Protein AF-A0A660S6Z3-F1 (afdb_monomer)

Solvent-accessible surface area (backbone atoms only — not comparable to full-atom values): 12402 Å² total; per-residue (Å²): 110,68,67,61,54,51,30,47,75,56,49,38,41,75,78,47,68,89,56,75,64,88,83,63,58,68,89,37,33,38,26,32,23,70,84,55,50,40,71,64,40,75,56,92,94,44,77,43,46,37,97,41,48,39,63,40,71,56,51,27,53,49,37,61,48,53,27,75,58,60,53,92,52,66,67,64,28,49,52,48,35,58,66,39,71,47,62,26,71,66,60,46,60,51,48,64,74,69,69,51,49,71,45,82,45,74,41,62,29,98,86,72,35,52,48,77,45,74,46,96,90,64,60,79,43,73,22,36,76,52,75,46,77,43,82,60,86,93,67,89,83,86,85,89,87,76,66,71,96,77,86,49,97,81,60,84,78,47,62,62,62,49,47,66,77,38,41,82,77,49,31,61,38,78,51,84,67,60,55,96,79,72,39,38,74,39,76,48,64,85,80,84,55,81,48,78,84,74,78,125

Sequence (200 aa):
ERFFRDLKVFGLEELTRNLNLDNVVKDKVYVSSQQLAKELLILEDYAFKEENIIFDETIKNLTETISKLISSDGFSQDRFKENFVILPDREFCYLLKSVLPVQPRVKLTSAKTASKYILPEGGEEKGNLWYEEFVPPESLFMSFIMDRPIVDKEKKYSALQFYEKCSEKLSLLQLGGNETVGYGWCVINYIRGLKDGQRK

Foldseek 3Di:
DVVCVVCVVQQNNVLCVVADCVVPDLAAKEALDVVCLDQWHDDPPDIDGNVRYDYDPSVLSNLLSCLVQADPDPVLSVVSNHGDMDHRPVVVVVSVVPPWDKDKDKFADPVRDQAWDADPVGDIDHMHIDIDTDDDPPDDDDDDDFDDPPPDPPPPDGPVVVCVVCVVVVQWDADDDDVVVPPRIGGDGDDHNPDPPPPD

Nearest PDB structures (foldseek):
  7odt-assembly1_U  TM=1.772E-01  e=3.073E+00  Homo sapiens

Secondary structure (DSSP, 8-state):
-HHHHHHHHTT-GGGGTT---TT--TTSEEESSTTTSSSEEEETTEEEEGGGEEE-HHHHHHHHHHHHHH-S-HHHHHHHHHH-EEPPHHHHHHHHHHSS-EEEEEE--TTS-SSEEE-TTS-EEE-EEEEEE-PPTT----------TTS-TT----HHHHHHHHGGGGSEEE-SS-GGGT--EEE------SS-----

Mean predicted aligned error: 7.22 Å

pLDDT: mean 86.16, std 11.62, range [30.53, 97.0]

Radius of gyration: 23.28 Å; Cα contacts (8 Å, |Δi|>4): 233; chains: 1; bounding box: 55×34×73 Å

Structure (mmCIF, N/CA/C/O backbone):
data_AF-A0A660S6Z3-F1
#
_entry.id   AF-A0A660S6Z3-F1
#
loop_
_atom_site.group_PDB
_atom_site.id
_atom_site.type_symbol
_atom_site.label_atom_id
_atom_site.label_alt_id
_atom_site.label_comp_id
_atom_site.label_asym_id
_atom_site.label_entity_id
_atom_site.label_seq_id
_atom_site.pdbx_PDB_ins_code
_atom_site.Cartn_x
_atom_site.Cartn_y
_atom_site.Cartn_z
_atom_site.occupancy
_atom_site.B_iso_or_equiv
_atom_site.auth_seq_id
_atom_site.auth_comp_id
_atom_site.auth_asym_id
_atom_site.auth_atom_id
_atom_site.pdbx_PDB_model_num
ATOM 1 N N . GLU A 1 1 ? -9.283 -9.764 10.095 1.00 82.25 1 GLU A N 1
ATOM 2 C CA . GLU A 1 1 ? -8.793 -10.897 10.928 1.00 82.25 1 GLU A CA 1
ATOM 3 C C . GLU A 1 1 ? -7.263 -11.034 10.994 1.00 82.25 1 GLU A C 1
ATOM 5 O O . GLU A 1 1 ? -6.724 -10.966 12.094 1.00 82.25 1 GLU A O 1
ATOM 10 N N . ARG A 1 2 ? -6.543 -11.207 9.866 1.00 87.81 2 ARG A N 1
ATOM 11 C CA . ARG A 1 2 ? -5.073 -11.439 9.859 1.00 87.81 2 ARG A CA 1
ATOM 12 C C . ARG A 1 2 ? -4.283 -10.377 10.631 1.00 87.81 2 ARG A C 1
ATOM 14 O O . ARG A 1 2 ? -3.495 -10.730 11.496 1.00 87.81 2 ARG A O 1
ATOM 21 N N . PHE A 1 3 ? -4.592 -9.105 10.389 1.00 86.62 3 PHE A N 1
ATOM 22 C CA . PHE A 1 3 ? -3.992 -7.968 11.088 1.00 86.62 3 PHE A CA 1
ATOM 23 C C . PHE A 1 3 ? -4.045 -8.107 12.622 1.00 86.62 3 PHE A C 1
ATOM 25 O O . PHE A 1 3 ? -3.006 -8.113 13.271 1.00 86.62 3 PHE A O 1
ATOM 32 N N . PHE A 1 4 ? -5.231 -8.320 13.203 1.00 85.56 4 PHE A N 1
ATOM 33 C CA . PHE A 1 4 ? -5.406 -8.473 14.656 1.00 85.56 4 PHE A CA 1
ATOM 34 C C . PHE A 1 4 ? -4.664 -9.683 15.225 1.00 85.56 4 PHE A C 1
ATOM 36 O O . PHE A 1 4 ? -4.071 -9.608 16.303 1.00 85.56 4 PHE A O 1
ATOM 43 N N . ARG A 1 5 ? -4.686 -10.810 14.501 1.00 86.38 5 ARG A N 1
ATOM 44 C CA . ARG A 1 5 ? -3.937 -12.009 14.891 1.00 86.38 5 ARG A CA 1
ATOM 45 C C . ARG A 1 5 ? -2.447 -11.702 14.961 1.00 86.38 5 ARG A C 1
ATOM 47 O O . ARG A 1 5 ? -1.804 -12.075 15.939 1.00 86.38 5 ARG A O 1
ATOM 54 N N . ASP A 1 6 ? -1.916 -11.038 13.944 1.00 87.69 6 ASP A N 1
ATOM 55 C CA . ASP A 1 6 ? -0.492 -10.760 13.867 1.00 87.69 6 ASP A CA 1
ATOM 56 C C . ASP A 1 6 ? -0.100 -9.736 14.952 1.00 87.69 6 ASP A C 1
ATOM 58 O O . ASP A 1 6 ? 0.816 -10.012 15.723 1.00 87.69 6 ASP A O 1
ATOM 62 N N . LEU A 1 7 ? -0.874 -8.664 15.175 1.00 85.62 7 LEU A N 1
ATOM 63 C CA . LEU A 1 7 ? -0.657 -7.755 16.315 1.00 85.62 7 LEU A CA 1
ATOM 64 C C . LEU A 1 7 ? -0.579 -8.499 17.656 1.00 85.62 7 LEU A C 1
ATOM 66 O O . LEU A 1 7 ? 0.348 -8.273 18.431 1.00 85.62 7 LEU A O 1
ATOM 70 N N . LYS A 1 8 ? -1.498 -9.437 17.914 1.00 84.75 8 LYS A N 1
ATOM 71 C CA . LYS A 1 8 ? -1.480 -10.264 19.130 1.00 84.75 8 LYS A CA 1
ATOM 72 C C . LYS A 1 8 ? -0.219 -11.129 19.237 1.00 84.75 8 LYS A C 1
ATOM 74 O O . LYS A 1 8 ? 0.333 -11.278 20.326 1.00 84.75 8 LYS A O 1
ATOM 79 N N . VAL A 1 9 ? 0.251 -11.709 18.129 1.00 84.44 9 VAL A N 1
ATOM 80 C CA . VAL A 1 9 ? 1.489 -12.515 18.102 1.00 84.44 9 VAL A CA 1
ATOM 81 C C . VAL A 1 9 ? 2.709 -11.672 18.478 1.00 84.44 9 VAL A C 1
ATOM 83 O O . VAL A 1 9 ? 3.593 -12.168 19.180 1.00 84.44 9 VAL A O 1
ATOM 86 N N . PHE A 1 10 ? 2.730 -10.405 18.061 1.00 81.69 10 PHE A N 1
ATOM 87 C CA . PHE A 1 10 ? 3.821 -9.464 18.319 1.00 81.69 10 PHE A CA 1
ATOM 88 C C . PHE A 1 10 ? 3.620 -8.598 19.577 1.00 81.69 10 PHE A C 1
ATOM 90 O O . PHE A 1 10 ? 4.408 -7.688 19.825 1.00 81.69 10 PHE A O 1
ATOM 97 N N . GLY A 1 11 ? 2.612 -8.890 20.410 1.00 81.12 11 GLY A N 1
ATOM 98 C CA . GLY A 1 11 ? 2.388 -8.178 21.674 1.00 81.12 11 GLY A CA 1
ATOM 99 C C . GLY A 1 11 ? 1.887 -6.739 21.507 1.00 81.12 11 GLY A C 1
ATOM 100 O O . GLY A 1 11 ? 2.127 -5.899 22.374 1.00 81.12 11 GLY A O 1
ATOM 101 N N . LEU A 1 12 ? 1.253 -6.451 20.372 1.00 82.19 12 LEU A N 1
ATOM 102 C CA . LEU A 1 12 ? 0.732 -5.150 19.955 1.00 82.19 12 LEU A CA 1
ATOM 103 C C . LEU A 1 12 ? -0.801 -5.079 20.030 1.00 82.19 12 LEU A C 1
ATOM 105 O O . LEU A 1 12 ? -1.403 -4.157 19.485 1.00 82.19 12 LEU A O 1
ATOM 109 N N . GLU A 1 13 ? -1.456 -6.027 20.707 1.00 83.25 13 GLU A N 1
ATOM 110 C CA . GLU A 1 13 ? -2.919 -6.069 20.820 1.00 83.25 13 GLU A CA 1
ATOM 111 C C . GLU A 1 13 ? -3.528 -4.806 21.454 1.00 83.25 13 GLU A C 1
ATOM 113 O O . GLU A 1 13 ? -4.690 -4.496 21.197 1.00 83.25 13 GLU A O 1
ATOM 118 N N . GLU A 1 14 ? -2.737 -4.053 22.224 1.00 81.56 14 GLU A N 1
ATOM 119 C CA . GLU A 1 14 ? -3.110 -2.761 22.813 1.00 81.56 14 GLU A CA 1
ATOM 120 C C . GLU A 1 14 ? -3.542 -1.732 21.765 1.00 81.56 14 GLU A C 1
ATOM 122 O O . GLU A 1 14 ? -4.469 -0.965 22.016 1.00 81.56 14 GLU A O 1
ATOM 127 N N . LEU A 1 15 ? -2.939 -1.760 20.568 1.00 78.31 15 LEU A N 1
ATOM 128 C CA . LEU A 1 15 ? -3.319 -0.875 19.459 1.00 78.31 15 LEU A CA 1
ATOM 129 C C . LEU A 1 15 ? -4.772 -1.092 19.027 1.00 78.31 15 LEU A C 1
ATOM 131 O O . LEU A 1 15 ? -5.390 -0.214 18.442 1.00 78.31 15 LEU A O 1
ATOM 135 N N . THR A 1 16 ? -5.330 -2.263 19.313 1.00 78.12 16 THR A N 1
ATOM 136 C CA . THR A 1 16 ? -6.667 -2.648 18.867 1.00 78.12 16 THR A CA 1
ATOM 137 C C . THR A 1 16 ? -7.573 -3.087 20.012 1.00 78.12 16 THR A C 1
ATOM 139 O O . THR A 1 16 ? -8.648 -3.617 19.758 1.00 78.12 16 THR A O 1
ATOM 142 N N . ARG A 1 17 ? -7.173 -2.884 21.277 1.00 75.25 17 ARG A N 1
ATOM 143 C CA . ARG A 1 17 ? -7.893 -3.419 22.449 1.00 75.25 17 ARG A CA 1
ATOM 144 C C . ARG A 1 17 ? -9.347 -2.940 22.526 1.00 75.25 17 ARG A C 1
ATOM 146 O O . ARG A 1 17 ? -10.199 -3.682 23.000 1.00 75.25 17 ARG A O 1
ATOM 153 N N . ASN A 1 18 ? -9.621 -1.732 22.043 1.00 70.31 18 ASN A N 1
ATOM 154 C CA . ASN A 1 18 ? -10.955 -1.127 22.070 1.00 70.31 18 ASN A CA 1
ATOM 155 C C . ASN A 1 18 ? -11.755 -1.366 20.781 1.00 70.31 18 ASN A C 1
ATOM 157 O O . ASN A 1 18 ? -12.819 -0.780 20.606 1.00 70.31 18 ASN A O 1
ATOM 161 N N . LEU A 1 19 ? -11.242 -2.187 19.863 1.00 73.12 19 LEU A N 1
ATOM 162 C CA . LEU A 1 19 ? -11.880 -2.447 18.582 1.00 73.12 19 LEU A CA 1
ATOM 163 C C . LEU A 1 19 ? -12.586 -3.793 18.641 1.00 73.12 19 LEU A C 1
ATOM 165 O O . LEU A 1 19 ? -11.945 -4.843 18.698 1.00 73.12 19 LEU A O 1
ATOM 169 N N . ASN A 1 20 ? -13.914 -3.748 18.625 1.00 70.19 20 ASN A N 1
ATOM 170 C CA . ASN A 1 20 ? -14.745 -4.933 18.510 1.00 70.19 20 ASN A CA 1
ATOM 171 C C . ASN A 1 20 ? -15.324 -5.021 17.089 1.00 70.19 20 ASN A C 1
ATOM 173 O O . ASN A 1 20 ? -16.164 -4.212 16.709 1.00 70.19 20 ASN A O 1
ATOM 177 N N . LEU A 1 21 ? -14.877 -6.014 16.315 1.00 72.94 21 LEU A N 1
ATOM 178 C CA . LEU A 1 21 ? -15.377 -6.272 14.961 1.00 72.94 21 LEU A CA 1
ATOM 179 C C . LEU A 1 21 ? -16.457 -7.363 14.900 1.00 72.94 21 LEU A C 1
ATOM 181 O O . LEU A 1 21 ? -16.832 -7.769 13.804 1.00 72.94 21 LEU A O 1
ATOM 185 N N . ASP A 1 22 ? -16.974 -7.837 16.033 1.00 70.50 22 ASP A N 1
ATOM 186 C CA . ASP A 1 22 ? -18.003 -8.889 16.085 1.00 70.50 22 ASP A CA 1
ATOM 187 C C . ASP A 1 22 ? -19.289 -8.471 15.347 1.00 70.50 22 ASP A C 1
ATOM 189 O O . ASP A 1 22 ? -20.038 -9.317 14.863 1.00 70.50 22 ASP A O 1
ATOM 193 N N . ASN A 1 23 ? -19.515 -7.160 15.209 1.00 66.19 23 ASN A N 1
ATOM 194 C CA . ASN A 1 23 ? -20.649 -6.577 14.490 1.00 66.19 23 ASN A CA 1
ATOM 195 C C . ASN A 1 23 ? -20.383 -6.346 12.989 1.00 66.19 23 ASN A C 1
ATOM 197 O O . ASN A 1 23 ? -21.267 -5.855 12.283 1.00 66.19 23 ASN A O 1
ATOM 201 N N . VAL A 1 24 ? -19.187 -6.673 12.485 1.00 72.06 24 VAL A N 1
ATOM 202 C CA . VAL A 1 24 ? -18.854 -6.540 11.061 1.00 72.06 24 VAL A CA 1
ATOM 203 C C . VAL A 1 24 ? -19.470 -7.704 10.285 1.00 72.06 24 VAL A C 1
ATOM 205 O O . VAL A 1 24 ? -18.976 -8.832 10.293 1.00 72.06 24 VAL A O 1
ATOM 208 N N . VAL A 1 25 ? -20.578 -7.422 9.604 1.00 72.56 25 VAL A N 1
ATOM 209 C CA . VAL A 1 25 ? -21.280 -8.349 8.718 1.00 72.56 25 VAL A CA 1
ATOM 210 C C . VAL A 1 25 ? -20.442 -8.559 7.462 1.00 72.56 25 VAL A C 1
ATOM 212 O O . VAL A 1 25 ? -20.089 -7.605 6.774 1.00 72.56 25 VAL A O 1
ATOM 215 N N . LYS A 1 26 ? -20.154 -9.822 7.135 1.00 77.12 26 LYS A N 1
ATOM 216 C CA . LYS A 1 26 ? -19.219 -10.183 6.056 1.00 77.12 26 LYS A CA 1
ATOM 217 C C . LYS A 1 26 ? -19.629 -9.705 4.660 1.00 77.12 26 LYS A C 1
ATOM 219 O O . LYS A 1 26 ? -18.751 -9.542 3.828 1.00 77.12 26 LYS A O 1
ATOM 224 N N . ASP A 1 27 ? -20.915 -9.441 4.432 1.00 85.12 27 ASP A N 1
ATOM 225 C CA . ASP A 1 27 ? -21.470 -9.079 3.119 1.00 85.12 27 ASP A CA 1
ATOM 226 C C . ASP A 1 27 ? -21.806 -7.578 2.988 1.00 85.12 27 ASP A C 1
ATOM 228 O O . ASP A 1 27 ? -22.581 -7.178 2.118 1.00 85.12 27 ASP A O 1
ATOM 232 N N . LYS A 1 28 ? -21.274 -6.732 3.878 1.00 91.94 28 LYS A N 1
ATOM 233 C CA . LYS A 1 28 ? -21.478 -5.275 3.858 1.00 91.94 28 LYS A CA 1
ATOM 234 C C . LYS A 1 28 ? -20.160 -4.537 3.663 1.00 91.94 28 LYS A C 1
ATOM 236 O O . LYS A 1 28 ? -19.093 -5.041 4.005 1.00 91.94 28 LYS A O 1
ATOM 241 N N . VAL A 1 29 ? -20.254 -3.331 3.113 1.00 94.62 29 VAL A N 1
ATOM 242 C CA . VAL A 1 29 ? -19.129 -2.410 2.970 1.00 94.62 29 VAL A CA 1
ATOM 243 C C . VAL A 1 29 ? -19.125 -1.465 4.157 1.00 94.62 29 VAL A C 1
ATOM 245 O O . VAL A 1 29 ? -20.120 -0.790 4.410 1.00 94.62 29 VAL A O 1
ATOM 248 N N . TYR A 1 30 ? -18.006 -1.397 4.871 1.00 94.44 30 TYR A N 1
ATOM 249 C CA . TYR A 1 30 ? -17.852 -0.476 5.993 1.00 94.44 30 TYR A CA 1
ATOM 250 C C . TYR A 1 30 ? -16.953 0.687 5.614 1.00 94.44 30 TYR A C 1
ATOM 252 O O . TYR A 1 30 ? -15.925 0.493 4.966 1.00 94.44 30 TYR A O 1
ATOM 260 N N . VAL A 1 31 ? -17.315 1.890 6.042 1.00 94.88 31 VAL A N 1
ATOM 261 C CA . VAL A 1 31 ? -16.587 3.116 5.705 1.00 94.88 31 VAL A CA 1
ATOM 262 C C . VAL A 1 31 ? -16.205 3.897 6.955 1.00 94.88 31 VAL A C 1
ATOM 264 O O . VAL A 1 31 ? -16.946 3.928 7.938 1.00 94.88 31 VAL A O 1
ATOM 267 N N . SER A 1 32 ? -15.040 4.542 6.918 1.00 93.12 32 SER A N 1
ATOM 268 C CA . SER A 1 32 ? -14.499 5.310 8.047 1.00 93.12 32 SER A CA 1
ATOM 269 C C . SER A 1 32 ? -15.039 6.736 8.163 1.00 93.12 32 SER A C 1
ATOM 271 O O . SER A 1 32 ? -14.812 7.388 9.182 1.00 93.12 32 SER A O 1
ATOM 273 N N . SER A 1 33 ? -15.731 7.246 7.139 1.00 92.62 33 SER A N 1
ATOM 274 C CA . SER A 1 33 ? -16.241 8.618 7.109 1.00 92.62 33 SER A CA 1
ATOM 275 C C . SER A 1 33 ? -17.687 8.685 6.621 1.00 92.62 33 SER A C 1
ATOM 277 O O . SER A 1 33 ? -18.102 7.961 5.715 1.00 92.62 33 SER A O 1
ATOM 279 N N . GLN A 1 34 ? -18.462 9.612 7.191 1.00 91.38 34 GLN A N 1
ATOM 280 C CA . GLN A 1 34 ? -19.850 9.846 6.780 1.00 91.38 34 GLN A CA 1
ATOM 281 C C . GLN A 1 34 ? -19.950 10.288 5.309 1.00 91.38 34 GLN A C 1
ATOM 283 O O . GLN A 1 34 ? -20.952 10.043 4.648 1.00 91.38 34 GLN A O 1
ATOM 288 N N . GLN A 1 35 ? -18.899 10.917 4.773 1.00 90.56 35 GLN A N 1
ATOM 289 C CA . GLN A 1 35 ? -18.837 11.334 3.373 1.00 90.56 35 GLN A CA 1
ATOM 290 C C . GLN A 1 35 ? -18.844 10.150 2.397 1.00 90.56 35 GLN A C 1
ATOM 292 O O . GLN A 1 35 ? -19.292 10.316 1.262 1.00 90.56 35 GLN A O 1
ATOM 297 N N . LEU A 1 36 ? -18.352 8.985 2.820 1.00 92.44 36 LEU A N 1
ATOM 298 C CA . LEU A 1 36 ? -18.387 7.752 2.034 1.00 92.44 36 LEU A CA 1
ATOM 299 C C . LEU A 1 36 ? -19.722 7.007 2.177 1.00 92.44 36 LEU A C 1
ATOM 301 O O . LEU A 1 36 ? -20.101 6.2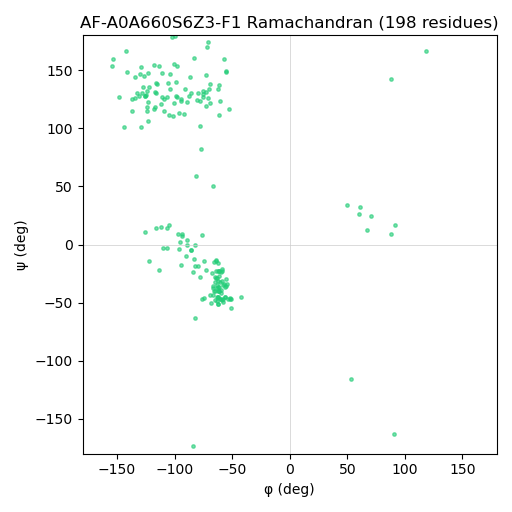63 1.276 1.00 92.44 36 LEU A O 1
ATOM 305 N N . ALA A 1 37 ? -20.454 7.227 3.272 1.00 90.12 37 ALA A N 1
ATOM 306 C CA . ALA A 1 37 ? -21.783 6.665 3.517 1.00 90.12 37 ALA A CA 1
ATOM 307 C C . ALA A 1 37 ? -22.880 7.471 2.803 1.00 90.12 37 ALA A C 1
ATOM 309 O O . ALA A 1 37 ? -23.773 8.043 3.428 1.00 90.12 37 ALA A O 1
ATOM 310 N N . LYS A 1 38 ? -22.762 7.560 1.476 1.00 88.00 38 LYS A N 1
ATOM 311 C CA . LYS A 1 38 ? -23.733 8.206 0.583 1.00 88.00 38 LYS A CA 1
ATOM 312 C C . LYS A 1 38 ? -24.641 7.171 -0.082 1.00 88.00 38 LYS A C 1
ATOM 314 O O . LYS A 1 38 ? -24.463 5.970 0.089 1.00 88.00 38 LYS A O 1
ATOM 319 N N . GLU A 1 39 ? -25.566 7.658 -0.908 1.00 89.75 39 GLU A N 1
ATOM 320 C CA . GLU A 1 39 ? -26.480 6.835 -1.714 1.00 89.75 39 GLU A CA 1
ATOM 321 C C . GLU A 1 39 ? -25.753 5.814 -2.612 1.00 89.75 39 GLU A C 1
ATOM 323 O O . GLU A 1 39 ? -26.291 4.749 -2.924 1.00 89.75 39 GLU A O 1
ATOM 328 N N . LEU A 1 40 ? -24.527 6.140 -3.037 1.00 94.19 40 LEU A N 1
ATOM 329 C CA . LEU A 1 40 ? -23.724 5.320 -3.934 1.00 94.19 40 LEU A CA 1
ATOM 330 C C . LEU A 1 40 ? -22.226 5.477 -3.639 1.00 94.19 40 LEU A C 1
ATOM 332 O O . LEU A 1 40 ? -21.699 6.592 -3.659 1.00 94.19 40 LEU A O 1
ATOM 336 N N . LEU A 1 41 ? -21.537 4.354 -3.436 1.00 95.25 41 LEU A N 1
ATOM 337 C CA . LEU A 1 41 ? -20.079 4.257 -3.385 1.00 95.25 41 LEU A CA 1
ATOM 338 C C . LEU A 1 41 ? -19.597 3.481 -4.611 1.00 95.25 41 LEU A C 1
ATOM 340 O O . LEU A 1 41 ? -19.982 2.331 -4.818 1.00 95.25 41 LEU A O 1
ATOM 344 N N . ILE A 1 42 ? -18.749 4.115 -5.416 1.00 93.88 42 ILE A N 1
ATOM 345 C CA . ILE A 1 42 ? -18.196 3.521 -6.635 1.00 93.88 42 ILE A CA 1
ATOM 346 C C . ILE A 1 42 ? -16.720 3.221 -6.404 1.00 93.88 42 ILE A C 1
ATOM 348 O O . ILE A 1 42 ? -15.960 4.121 -6.047 1.00 93.88 42 ILE A O 1
ATOM 352 N N . LEU A 1 43 ? -16.329 1.970 -6.633 1.00 93.69 43 LEU A N 1
ATOM 353 C CA . LEU A 1 43 ? -14.944 1.511 -6.623 1.00 93.69 43 LEU A CA 1
ATOM 354 C C . LEU A 1 43 ? -14.691 0.742 -7.917 1.00 93.69 43 LEU A C 1
ATOM 356 O O . LEU A 1 43 ? -15.091 -0.413 -8.033 1.00 93.69 43 LEU A O 1
ATOM 360 N N . GLU A 1 44 ? -14.038 1.389 -8.881 1.00 92.50 44 GLU A N 1
ATOM 361 C CA . GLU A 1 44 ? -13.813 0.836 -10.223 1.00 92.50 44 GLU A CA 1
ATOM 362 C C . GLU A 1 44 ? -15.123 0.366 -10.881 1.00 92.50 44 GLU A C 1
ATOM 364 O O . GLU A 1 44 ? -16.013 1.179 -11.141 1.00 92.50 44 GLU A O 1
ATOM 369 N N . ASP A 1 45 ? -15.260 -0.935 -11.143 1.00 89.38 45 ASP A N 1
ATOM 370 C CA . ASP A 1 45 ? -16.439 -1.566 -11.734 1.00 89.38 45 ASP A CA 1
ATOM 371 C C . ASP A 1 45 ? -17.520 -1.944 -10.705 1.00 89.38 45 ASP A C 1
ATOM 373 O O . ASP A 1 45 ? -18.619 -2.361 -11.086 1.00 89.38 45 ASP A O 1
ATOM 377 N N . TYR A 1 46 ? -17.258 -1.753 -9.409 1.00 92.69 46 TYR A N 1
ATOM 378 C CA . TYR A 1 46 ? -18.235 -1.966 -8.349 1.00 92.69 46 TYR A CA 1
ATOM 379 C C . TYR A 1 46 ? -19.023 -0.703 -8.016 1.00 92.69 46 TYR A C 1
ATOM 381 O O . TYR A 1 46 ? -18.472 0.370 -7.778 1.00 92.69 46 TYR A O 1
ATOM 389 N N . ALA A 1 47 ? -20.338 -0.875 -7.897 1.00 94.50 47 ALA A N 1
ATOM 390 C CA . ALA A 1 47 ? -21.265 0.140 -7.422 1.00 94.50 47 ALA A CA 1
ATOM 391 C C . ALA A 1 47 ? -22.038 -0.399 -6.210 1.00 94.50 47 ALA A C 1
ATOM 393 O O . ALA A 1 47 ? -22.924 -1.247 -6.345 1.00 94.50 47 ALA A O 1
ATOM 394 N N . PHE A 1 48 ? -21.700 0.094 -5.020 1.00 94.69 48 PHE A N 1
ATOM 395 C CA . PHE A 1 48 ? -22.371 -0.248 -3.771 1.00 94.69 48 PHE A CA 1
ATOM 396 C C . PHE A 1 48 ? -23.447 0.788 -3.475 1.00 94.69 48 PHE A C 1
ATOM 398 O O . PHE A 1 48 ? -23.166 1.981 -3.406 1.00 94.69 48 PHE A O 1
ATOM 405 N N . LYS A 1 49 ? -24.684 0.328 -3.317 1.00 95.06 49 LYS A N 1
ATOM 406 C CA . LYS A 1 49 ? -25.819 1.173 -2.940 1.00 95.06 49 LYS A CA 1
ATOM 407 C C . LYS A 1 49 ? -25.878 1.383 -1.430 1.00 95.06 49 LYS A C 1
ATOM 409 O O . LYS A 1 49 ? -25.330 0.568 -0.685 1.00 95.06 49 LYS A O 1
ATOM 414 N N . GLU A 1 50 ? -26.586 2.427 -1.010 1.00 94.31 50 GLU A N 1
ATOM 415 C CA . GLU A 1 50 ? -26.783 2.829 0.389 1.00 94.31 50 GLU A CA 1
ATOM 416 C C . GLU A 1 50 ? -27.066 1.655 1.333 1.00 94.31 50 GLU A C 1
ATOM 418 O O . GLU A 1 50 ? -26.420 1.530 2.370 1.00 94.31 50 GLU A O 1
ATOM 423 N N . GLU A 1 51 ? -27.952 0.727 0.955 1.00 92.50 51 GLU A N 1
ATOM 424 C CA . GLU A 1 51 ? -28.329 -0.404 1.808 1.00 92.50 51 GLU A CA 1
ATOM 425 C C . GLU A 1 51 ? -27.163 -1.350 2.137 1.00 92.50 51 GLU A C 1
ATOM 427 O O . GLU A 1 51 ? -27.269 -2.176 3.048 1.00 92.50 51 GLU A O 1
ATOM 432 N N . ASN A 1 52 ? -26.062 -1.267 1.389 1.00 93.38 52 ASN A N 1
ATOM 433 C CA . ASN A 1 52 ? -24.859 -2.076 1.559 1.00 93.38 52 ASN A CA 1
ATOM 434 C C . ASN A 1 52 ? -23.684 -1.306 2.167 1.00 93.38 52 ASN A C 1
ATOM 436 O O . ASN A 1 52 ? -22.654 -1.931 2.415 1.00 93.38 52 ASN A O 1
ATOM 440 N N . ILE A 1 53 ? -23.832 -0.004 2.425 1.00 94.75 53 ILE A N 1
ATOM 441 C CA . ILE A 1 53 ? -22.784 0.848 2.988 1.00 94.75 53 ILE A CA 1
ATOM 442 C C . ILE A 1 53 ? -23.114 1.156 4.447 1.00 94.75 53 ILE A C 1
ATOM 444 O O . ILE A 1 53 ? -24.197 1.631 4.774 1.00 94.75 53 ILE A O 1
ATOM 448 N N . ILE A 1 54 ? -22.161 0.901 5.338 1.00 93.81 54 ILE A N 1
ATOM 449 C CA . ILE A 1 54 ? -22.307 1.121 6.774 1.00 93.81 54 ILE A CA 1
ATOM 450 C C . ILE A 1 54 ? -21.181 2.040 7.240 1.00 93.81 54 ILE A C 1
ATOM 452 O O . ILE A 1 54 ? -20.006 1.676 7.206 1.00 93.81 54 ILE A O 1
ATOM 456 N N . PHE A 1 55 ? -21.536 3.237 7.704 1.00 93.25 55 PHE A N 1
ATOM 457 C CA . PHE A 1 55 ? -20.631 4.007 8.551 1.00 93.25 55 PHE A CA 1
ATOM 458 C C . PHE A 1 55 ? -20.627 3.397 9.953 1.00 93.25 55 PHE A C 1
ATOM 460 O O . PHE A 1 55 ? -21.687 3.168 10.536 1.00 93.25 55 PHE A O 1
ATOM 467 N N . ASP A 1 56 ? -19.438 3.141 10.491 1.00 89.00 56 ASP A N 1
ATOM 468 C CA . ASP A 1 56 ? -19.270 2.521 11.802 1.00 89.00 56 ASP A CA 1
ATOM 469 C C . ASP A 1 56 ? -18.161 3.234 12.591 1.00 89.00 56 ASP A C 1
ATOM 471 O O . ASP A 1 56 ? -17.024 3.368 12.131 1.00 89.00 56 ASP A O 1
ATOM 475 N N . GLU A 1 57 ? -18.488 3.699 13.800 1.00 89.12 57 GLU A N 1
ATOM 476 C CA . GLU A 1 57 ? -17.539 4.421 14.660 1.00 89.12 57 GLU A CA 1
ATOM 477 C C . GLU A 1 57 ? -16.357 3.542 15.101 1.00 89.12 57 GLU A C 1
ATOM 479 O O . GLU A 1 57 ? -15.252 4.046 15.300 1.00 89.12 57 GLU A O 1
ATOM 484 N N . THR A 1 58 ? -16.532 2.222 15.213 1.00 87.38 58 THR A N 1
ATOM 485 C CA . THR A 1 58 ? -15.419 1.298 15.489 1.00 87.38 58 THR A CA 1
ATOM 486 C C . THR A 1 58 ? -14.447 1.275 14.321 1.00 87.38 58 THR A C 1
ATOM 488 O O . THR A 1 58 ? -13.234 1.279 14.534 1.00 87.38 58 THR A O 1
ATOM 491 N N . ILE A 1 59 ? -14.957 1.293 13.087 1.00 88.31 59 ILE A N 1
ATOM 492 C CA . ILE A 1 59 ? -14.118 1.368 11.888 1.00 88.31 59 ILE A CA 1
ATOM 493 C C . ILE A 1 59 ? -13.397 2.709 11.812 1.00 88.31 59 ILE A C 1
ATOM 495 O O . ILE A 1 59 ? -12.190 2.724 11.592 1.00 88.31 59 ILE A O 1
ATOM 499 N N . LYS A 1 60 ? -14.071 3.822 12.102 1.00 91.38 60 LYS A N 1
ATOM 500 C CA . LYS A 1 60 ? -13.412 5.131 12.202 1.00 91.38 60 LYS A CA 1
ATOM 501 C C . LYS A 1 60 ? -12.286 5.140 13.247 1.00 91.38 60 LYS A C 1
ATOM 503 O O . LYS A 1 60 ? -11.168 5.545 12.932 1.00 91.38 60 LYS A O 1
ATOM 508 N N . ASN A 1 61 ? -12.529 4.607 14.447 1.00 89.12 61 ASN A N 1
ATOM 509 C CA . ASN A 1 61 ? -11.515 4.491 15.506 1.00 89.12 61 ASN A CA 1
ATOM 510 C C . ASN A 1 61 ? -10.343 3.568 15.113 1.00 89.12 61 ASN A C 1
ATOM 512 O O . ASN A 1 61 ? -9.182 3.834 15.448 1.00 89.12 61 ASN A O 1
ATOM 516 N N . LEU A 1 62 ? -10.624 2.477 14.387 1.00 87.12 62 LEU A N 1
ATOM 517 C CA . LEU A 1 62 ? -9.598 1.603 13.813 1.00 87.12 62 LEU A CA 1
ATOM 518 C C . LEU A 1 62 ? -8.720 2.397 12.846 1.00 87.12 62 LEU A C 1
ATOM 520 O O . LEU A 1 62 ? -7.494 2.326 12.933 1.00 87.12 62 LEU A O 1
ATOM 524 N N . THR A 1 63 ? -9.334 3.179 11.962 1.00 90.44 63 THR A N 1
ATOM 525 C CA . THR A 1 63 ? -8.624 3.994 10.979 1.00 90.44 63 THR A CA 1
ATOM 526 C C . THR A 1 63 ? -7.778 5.081 11.645 1.00 90.44 63 THR A C 1
ATOM 528 O O . THR A 1 63 ? -6.632 5.261 11.247 1.00 90.44 63 THR A O 1
ATOM 531 N N . GLU A 1 64 ? -8.259 5.736 12.707 1.00 89.75 64 GLU A N 1
ATOM 532 C CA . GLU A 1 64 ? -7.461 6.680 13.514 1.00 89.75 64 GLU A CA 1
ATOM 533 C C . GLU A 1 64 ? -6.254 6.022 14.199 1.00 89.75 64 GLU A C 1
ATOM 535 O O . GLU A 1 64 ? -5.224 6.658 14.439 1.00 89.75 64 GLU A O 1
ATOM 540 N N . THR A 1 65 ? -6.376 4.742 14.548 1.00 86.75 65 THR A N 1
ATOM 541 C CA . THR A 1 65 ? -5.269 3.984 15.135 1.00 86.75 65 THR A CA 1
ATOM 542 C C . THR A 1 65 ? -4.259 3.587 14.063 1.00 86.75 65 THR A C 1
ATOM 544 O O . THR A 1 65 ? -3.062 3.807 14.246 1.00 86.75 65 THR A O 1
ATOM 547 N N . ILE A 1 66 ? -4.724 3.053 12.929 1.00 86.69 66 ILE A N 1
ATOM 548 C CA . ILE A 1 66 ? -3.854 2.648 11.820 1.00 86.69 66 ILE A CA 1
ATOM 549 C C . ILE A 1 66 ? -3.173 3.861 11.179 1.00 86.69 66 ILE A C 1
ATOM 551 O O . ILE A 1 66 ? -2.011 3.748 10.804 1.00 86.69 66 ILE A O 1
ATOM 555 N N . SER A 1 67 ? -3.830 5.023 11.087 1.00 89.44 67 SER A N 1
ATOM 556 C CA . SER A 1 67 ? -3.244 6.213 10.453 1.00 89.44 67 SER A CA 1
ATOM 557 C C . SER A 1 67 ? -1.938 6.633 11.126 1.00 89.44 67 SER A C 1
ATOM 559 O O . SER A 1 67 ? -0.991 7.023 10.450 1.00 89.44 67 SER A O 1
ATOM 561 N N . LYS A 1 68 ? -1.840 6.456 12.449 1.00 83.50 68 LYS A N 1
ATOM 562 C CA . LYS A 1 68 ? -0.617 6.712 13.229 1.00 83.50 68 LYS A CA 1
ATOM 563 C C . LYS A 1 68 ? 0.542 5.785 12.849 1.00 83.50 68 LYS A C 1
ATOM 565 O O . LYS A 1 68 ? 1.674 6.053 13.239 1.00 83.50 68 LYS A O 1
ATOM 570 N N . LEU A 1 69 ? 0.270 4.700 12.119 1.00 81.00 69 LEU A N 1
ATOM 571 C CA . LEU A 1 69 ? 1.262 3.721 11.681 1.00 81.00 69 LEU A CA 1
ATOM 572 C C . LEU A 1 69 ? 1.808 3.991 10.263 1.00 81.00 69 LEU A C 1
ATOM 574 O O . LEU A 1 69 ? 2.859 3.454 9.927 1.00 81.00 69 LEU A O 1
ATOM 578 N N . ILE A 1 70 ? 1.141 4.808 9.435 1.00 82.31 70 ILE A N 1
ATOM 579 C CA . ILE A 1 70 ? 1.415 4.918 7.984 1.00 82.31 70 ILE A CA 1
ATOM 580 C C . ILE A 1 70 ? 2.592 5.842 7.673 1.00 82.31 70 ILE A C 1
ATOM 582 O O . ILE A 1 70 ? 3.611 5.396 7.155 1.00 82.31 70 ILE A O 1
ATOM 586 N N . SER A 1 71 ? 2.461 7.121 8.013 1.00 74.44 71 SER A N 1
ATOM 587 C CA . SER A 1 71 ? 3.473 8.167 7.828 1.00 74.44 71 SER A CA 1
ATOM 588 C C . SER A 1 71 ? 3.245 9.261 8.873 1.00 74.44 71 SER A C 1
ATOM 590 O O . SER A 1 71 ? 2.175 9.333 9.478 1.00 74.44 71 SER A O 1
ATOM 592 N N . SER A 1 72 ? 4.258 10.078 9.154 1.00 71.56 72 SER A N 1
ATOM 593 C CA . SER A 1 72 ? 4.149 11.180 10.122 1.00 71.56 72 SER A CA 1
ATOM 594 C C . SER A 1 72 ? 3.590 12.472 9.515 1.00 71.56 72 SER A C 1
ATOM 596 O O . SER A 1 72 ? 3.358 13.428 10.257 1.00 71.56 72 SER A O 1
ATOM 598 N N . ASP A 1 73 ? 3.352 12.524 8.200 1.00 83.50 73 ASP A N 1
ATOM 599 C CA . ASP A 1 73 ? 2.739 13.687 7.567 1.00 83.50 73 ASP A CA 1
ATOM 600 C C . ASP A 1 73 ? 1.218 13.689 7.773 1.00 83.50 73 ASP A C 1
ATOM 602 O O . ASP A 1 73 ? 0.528 12.697 7.539 1.00 83.50 73 ASP A O 1
ATOM 606 N N . GLY A 1 74 ? 0.685 14.827 8.228 1.00 86.69 74 GLY A N 1
ATOM 607 C CA . GLY A 1 74 ? -0.745 14.959 8.521 1.00 86.69 74 GLY A CA 1
ATOM 608 C C . GLY A 1 74 ? -1.629 14.716 7.297 1.00 86.69 74 GLY A C 1
ATOM 609 O O . GLY A 1 74 ? -2.698 14.134 7.427 1.00 86.69 74 GLY A O 1
ATOM 610 N N . PHE A 1 75 ? -1.149 15.068 6.100 1.00 89.62 75 PHE A N 1
ATOM 611 C CA . PHE A 1 75 ? -1.905 14.915 4.859 1.00 89.62 75 PHE A CA 1
ATOM 612 C C . PHE A 1 75 ? -2.243 13.450 4.552 1.00 89.62 75 PHE A C 1
ATOM 614 O O . PHE A 1 75 ? -3.407 13.125 4.320 1.00 89.62 75 PHE A O 1
ATOM 621 N N . SER A 1 76 ? -1.258 12.553 4.583 1.00 89.06 76 SER A N 1
ATOM 622 C CA . SER A 1 76 ? -1.471 11.127 4.309 1.00 89.06 76 SER A CA 1
ATOM 623 C C . SER A 1 76 ? -2.331 10.470 5.386 1.00 89.06 76 SER A C 1
ATOM 625 O O . SER A 1 76 ? -3.198 9.651 5.075 1.00 89.06 76 SER A O 1
ATOM 627 N N . GLN A 1 77 ? -2.154 10.867 6.652 1.00 91.31 77 GLN A N 1
ATOM 628 C CA . GLN A 1 77 ? -3.006 10.396 7.743 1.00 91.31 77 GLN A CA 1
ATOM 629 C C . GLN A 1 77 ? -4.464 10.830 7.560 1.00 91.31 77 GLN A C 1
ATOM 631 O O . GLN A 1 77 ? -5.367 10.013 7.740 1.00 91.31 77 GLN A O 1
ATOM 636 N N . ASP A 1 78 ? -4.703 12.094 7.210 1.00 92.12 78 ASP A N 1
ATOM 637 C CA . ASP A 1 78 ? -6.044 12.638 6.979 1.00 92.12 78 ASP A CA 1
ATOM 638 C C . ASP A 1 78 ? -6.703 11.970 5.775 1.00 92.12 78 ASP A C 1
ATOM 640 O O . ASP A 1 78 ? -7.805 11.433 5.894 1.00 92.12 78 ASP A O 1
ATOM 644 N N . ARG A 1 79 ? -5.976 11.861 4.658 1.00 91.88 79 ARG A N 1
ATOM 645 C CA . ARG A 1 79 ? -6.445 11.149 3.468 1.00 91.88 79 ARG A CA 1
ATOM 646 C C . ARG A 1 79 ? -6.820 9.701 3.783 1.00 91.88 79 ARG A C 1
ATOM 648 O O . ARG A 1 79 ? -7.870 9.242 3.336 1.00 91.88 79 ARG A O 1
ATOM 655 N N . PHE A 1 80 ? -5.999 8.981 4.547 1.00 92.56 80 PHE A N 1
ATOM 656 C CA . PHE A 1 80 ? -6.304 7.608 4.950 1.00 92.56 80 PHE A CA 1
ATOM 657 C C . PHE A 1 80 ? -7.569 7.537 5.814 1.00 92.56 80 PHE A C 1
ATOM 659 O O . PHE A 1 80 ? -8.439 6.710 5.553 1.00 92.56 80 PHE A O 1
ATOM 666 N N . LYS A 1 81 ? -7.714 8.434 6.799 1.00 92.94 81 LYS A N 1
ATOM 667 C CA . LYS A 1 81 ? -8.908 8.517 7.660 1.00 92.94 81 LYS A CA 1
ATOM 668 C C . LYS A 1 81 ? -10.188 8.783 6.880 1.00 92.94 81 LYS A C 1
ATOM 670 O O . LYS A 1 81 ? -11.221 8.197 7.193 1.00 92.94 81 LYS A O 1
ATOM 675 N N . GLU A 1 82 ? -10.127 9.631 5.863 1.00 93.44 82 GLU A N 1
ATOM 676 C CA . GLU A 1 82 ? -11.300 10.016 5.078 1.00 93.44 82 GLU A CA 1
ATOM 677 C C . GLU A 1 82 ? -11.729 8.960 4.053 1.00 93.44 82 GLU A C 1
ATOM 679 O O . GLU A 1 82 ? -12.917 8.891 3.733 1.00 93.44 82 GLU A O 1
ATOM 684 N N . ASN A 1 83 ? -10.787 8.140 3.564 1.00 93.38 83 ASN A N 1
ATOM 685 C CA . ASN A 1 83 ? -10.972 7.257 2.404 1.00 93.38 83 ASN A CA 1
ATOM 686 C C . ASN A 1 83 ? -10.873 5.752 2.728 1.00 93.38 83 ASN A C 1
ATOM 688 O O . ASN A 1 83 ? -10.724 4.937 1.818 1.00 93.38 83 ASN A O 1
ATOM 692 N N . PHE A 1 84 ? -10.925 5.357 4.003 1.00 93.94 84 PHE A N 1
ATOM 693 C CA . PHE A 1 84 ? -10.797 3.951 4.380 1.00 93.94 84 PHE A CA 1
ATOM 694 C C . PHE A 1 84 ? -12.119 3.196 4.204 1.00 93.94 84 PHE A C 1
ATOM 696 O O . PHE A 1 84 ? -13.155 3.547 4.776 1.00 93.94 84 PHE A O 1
ATOM 703 N N . VAL A 1 85 ? -12.056 2.123 3.418 1.00 94.00 85 VAL A N 1
ATOM 704 C CA . VAL A 1 85 ? -13.189 1.257 3.091 1.00 94.00 85 VAL A CA 1
ATOM 705 C C . VAL A 1 85 ? -12.806 -0.191 3.372 1.00 94.00 85 VAL A C 1
ATOM 707 O O . VAL A 1 85 ? -11.765 -0.667 2.920 1.00 94.00 85 VAL A O 1
ATOM 710 N N . ILE A 1 86 ? -13.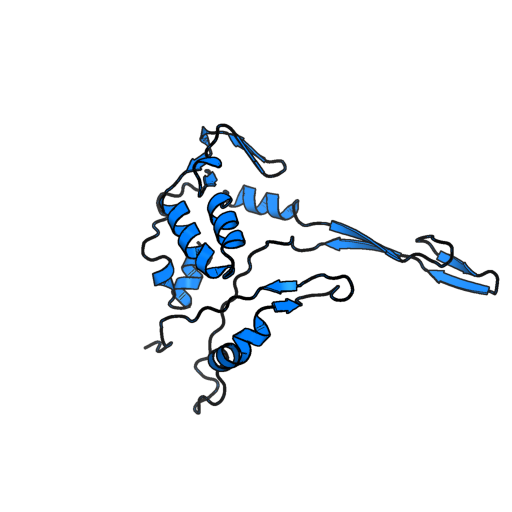664 -0.904 4.094 1.00 92.75 86 ILE A N 1
ATOM 711 C CA . ILE A 1 86 ? -13.587 -2.354 4.261 1.00 92.75 86 ILE A CA 1
ATOM 712 C C . ILE A 1 86 ? -14.598 -2.982 3.314 1.00 92.75 86 ILE A C 1
ATOM 714 O O . ILE A 1 86 ? -15.796 -2.717 3.406 1.00 92.75 86 ILE A O 1
ATOM 718 N N . LEU A 1 87 ? -14.100 -3.833 2.425 1.00 93.19 87 LEU A N 1
ATOM 719 C CA . LEU A 1 87 ? -14.908 -4.617 1.502 1.00 93.19 87 LEU A CA 1
ATOM 720 C C . LEU A 1 87 ? -15.065 -6.053 2.007 1.00 93.19 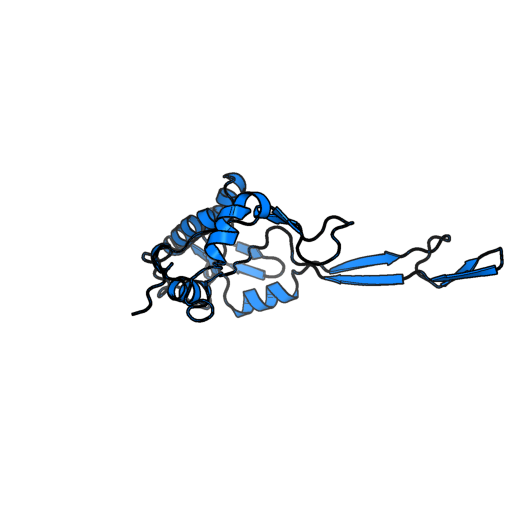87 LEU A C 1
ATOM 722 O O . LEU A 1 87 ? -14.171 -6.553 2.699 1.00 93.19 87 LEU A O 1
ATOM 726 N N . PRO A 1 88 ? -16.138 -6.749 1.603 1.00 92.00 88 PRO A N 1
ATOM 727 C CA . PRO A 1 88 ? -16.194 -8.198 1.711 1.00 92.00 88 PRO A CA 1
ATOM 728 C C . PRO A 1 88 ? -15.006 -8.867 0.999 1.00 92.00 88 PRO A C 1
ATOM 730 O O . PRO A 1 88 ? -14.498 -8.376 -0.015 1.00 92.00 88 PRO A O 1
ATOM 733 N N . ASP A 1 89 ? -14.581 -10.027 1.506 1.00 90.94 89 ASP A N 1
ATOM 734 C CA . ASP A 1 89 ? -13.375 -10.722 1.030 1.00 90.94 89 ASP A CA 1
ATOM 735 C C . ASP A 1 89 ? -13.410 -11.023 -0.476 1.00 90.94 89 ASP A C 1
ATOM 737 O O . ASP A 1 89 ? -12.377 -10.972 -1.147 1.00 90.94 89 ASP A O 1
ATOM 741 N N . ARG A 1 90 ? -14.588 -11.353 -1.018 1.00 91.88 90 ARG A N 1
ATOM 742 C CA . ARG A 1 90 ? -14.754 -11.708 -2.432 1.00 91.88 90 ARG A CA 1
ATOM 743 C C . ARG A 1 90 ? -14.522 -10.497 -3.333 1.00 91.88 90 ARG A C 1
ATOM 745 O O . ARG A 1 90 ? -13.751 -10.604 -4.285 1.00 91.88 90 ARG A O 1
ATOM 752 N N . GLU A 1 91 ? -15.171 -9.381 -3.032 1.00 93.00 91 GLU A N 1
ATOM 753 C CA . GLU A 1 91 ? -15.081 -8.111 -3.749 1.00 93.00 91 GLU A CA 1
ATOM 754 C C . GLU A 1 91 ? -13.653 -7.567 -3.674 1.00 93.00 91 GLU A C 1
ATOM 756 O O . GLU A 1 91 ? -13.076 -7.231 -4.705 1.00 93.00 91 GLU A O 1
ATOM 761 N N . PHE A 1 92 ? -13.027 -7.600 -2.491 1.00 92.19 92 PHE A N 1
ATOM 762 C CA . PHE A 1 92 ? -11.617 -7.235 -2.333 1.00 92.19 92 PHE A CA 1
ATOM 763 C C . PHE A 1 92 ? -10.694 -8.102 -3.203 1.00 92.19 92 PHE A C 1
ATOM 765 O O . PHE A 1 92 ? -9.866 -7.583 -3.952 1.00 92.19 92 PHE A O 1
ATOM 772 N N . CYS A 1 93 ? -10.846 -9.431 -3.150 1.00 90.75 93 CYS A N 1
ATOM 773 C CA . CYS A 1 93 ? -10.022 -10.351 -3.937 1.00 90.75 93 CYS A CA 1
ATOM 774 C C . CYS A 1 93 ? -10.231 -10.205 -5.448 1.00 90.75 93 CYS A C 1
ATOM 776 O O . CYS A 1 93 ? -9.308 -10.482 -6.213 1.00 90.75 93 CYS A O 1
ATOM 778 N N . TYR A 1 94 ? -11.437 -9.854 -5.893 1.00 91.31 94 TYR A N 1
ATOM 779 C CA . TYR A 1 94 ? -11.711 -9.626 -7.308 1.00 91.31 94 TYR A CA 1
ATOM 780 C C . TYR A 1 94 ? -11.116 -8.297 -7.770 1.00 91.31 94 TYR A C 1
ATOM 782 O O . TYR A 1 94 ? -10.402 -8.286 -8.769 1.00 91.31 94 TYR A O 1
ATOM 790 N N . LEU A 1 95 ? -11.317 -7.226 -7.000 1.00 91.31 95 LEU A N 1
ATOM 791 C CA . LEU A 1 95 ? -10.753 -5.907 -7.276 1.00 91.31 95 LEU A CA 1
ATOM 792 C C . LEU A 1 95 ? -9.223 -5.979 -7.392 1.00 91.31 95 LEU A C 1
ATOM 794 O O . LEU A 1 95 ? -8.655 -5.514 -8.373 1.00 91.31 95 LEU A O 1
ATOM 798 N N . LEU A 1 96 ? -8.542 -6.687 -6.484 1.00 88.25 96 LEU A N 1
ATOM 799 C CA . LEU A 1 96 ? -7.085 -6.876 -6.562 1.00 88.25 96 LEU A CA 1
ATOM 800 C C . LEU A 1 96 ? -6.583 -7.557 -7.848 1.00 88.25 96 LEU A C 1
ATOM 802 O O . LEU A 1 96 ? -5.407 -7.418 -8.170 1.00 88.25 96 LEU A O 1
ATOM 806 N N . LYS A 1 97 ? -7.426 -8.288 -8.586 1.00 86.56 97 LYS A N 1
ATOM 807 C CA . LYS A 1 97 ? -7.031 -8.914 -9.862 1.00 86.56 97 LYS A CA 1
ATOM 808 C C . LYS A 1 97 ? -7.089 -7.957 -11.048 1.00 86.56 97 LYS A C 1
ATOM 810 O O . LYS A 1 97 ? -6.527 -8.281 -12.090 1.00 86.56 97 LYS A O 1
ATOM 815 N N . SER A 1 98 ? -7.806 -6.843 -10.924 1.00 85.19 98 SER A N 1
ATOM 816 C CA . SER A 1 98 ? -8.042 -5.899 -12.020 1.00 85.19 98 SER A CA 1
ATOM 817 C C . SER A 1 98 ? -7.375 -4.542 -11.809 1.00 85.19 98 SER A C 1
ATOM 819 O O . SER A 1 98 ? -7.124 -3.853 -12.793 1.00 85.19 98 SER A O 1
ATOM 821 N N . VAL A 1 99 ? -7.061 -4.161 -10.566 1.00 89.19 99 VAL A N 1
ATOM 822 C CA . VAL A 1 99 ? -6.535 -2.815 -10.261 1.00 89.19 99 VAL A CA 1
ATOM 823 C C . VAL A 1 99 ? -5.021 -2.684 -10.317 1.00 89.19 99 VAL A C 1
ATOM 825 O O . VAL A 1 99 ? -4.516 -1.568 -10.223 1.00 89.19 99 VAL A O 1
ATOM 828 N N . LEU A 1 100 ? -4.276 -3.786 -10.437 1.00 90.62 100 LEU A N 1
ATOM 829 C CA . LEU A 1 100 ? -2.820 -3.715 -10.535 1.00 90.62 100 LEU A CA 1
ATOM 830 C C . LEU A 1 100 ? -2.423 -3.098 -11.889 1.00 90.62 100 LEU A C 1
ATOM 832 O O . LEU A 1 100 ? -2.806 -3.624 -12.937 1.00 90.62 100 LEU A O 1
ATOM 836 N N . PRO A 1 101 ? -1.674 -1.976 -11.905 1.00 90.94 101 PRO A N 1
ATOM 837 C CA . PRO A 1 101 ? -1.257 -1.347 -13.144 1.00 90.94 101 PRO A CA 1
ATOM 838 C C . PRO A 1 101 ? -0.400 -2.290 -13.983 1.00 90.94 101 PRO A C 1
ATOM 840 O O . PRO A 1 101 ? 0.661 -2.735 -13.544 1.00 90.94 101 PRO A O 1
ATOM 843 N N . VAL A 1 102 ? -0.831 -2.525 -15.221 1.00 94.38 102 VAL A N 1
ATOM 844 C CA . VAL A 1 102 ? -0.058 -3.248 -16.232 1.00 94.38 102 VAL A CA 1
ATOM 845 C C . VAL A 1 102 ? 0.406 -2.256 -17.292 1.00 94.38 102 VAL A C 1
ATOM 847 O O . VAL A 1 102 ? -0.403 -1.676 -18.017 1.00 94.38 102 VAL A O 1
ATOM 850 N N . GLN A 1 103 ? 1.717 -2.054 -17.395 1.00 94.56 103 GLN A N 1
ATOM 851 C CA . GLN A 1 103 ? 2.310 -1.082 -18.307 1.00 94.56 103 GLN A CA 1
ATOM 852 C C . GLN A 1 103 ? 3.066 -1.775 -19.449 1.00 94.56 103 GLN A C 1
ATOM 854 O O . GLN A 1 103 ? 3.969 -2.574 -19.187 1.00 94.56 103 GLN A O 1
ATOM 859 N N . PRO A 1 104 ? 2.773 -1.440 -20.720 1.00 96.31 104 PRO A N 1
ATOM 860 C CA . PRO A 1 104 ? 3.613 -1.853 -21.833 1.00 96.31 104 PRO A CA 1
ATOM 861 C C . PRO A 1 104 ? 4.947 -1.097 -21.812 1.00 96.31 104 PRO A C 1
ATOM 863 O O . PRO A 1 104 ? 4.999 0.130 -21.693 1.00 96.31 104 PRO A O 1
ATOM 866 N N . ARG A 1 105 ? 6.039 -1.835 -21.988 1.00 95.75 105 ARG A N 1
ATOM 867 C CA . ARG A 1 105 ? 7.396 -1.320 -22.163 1.00 95.75 105 ARG A CA 1
ATOM 868 C C . ARG A 1 105 ? 7.901 -1.673 -23.547 1.00 95.75 105 ARG A C 1
ATOM 870 O O . ARG A 1 105 ? 7.715 -2.791 -24.023 1.00 95.75 105 ARG A O 1
ATOM 877 N N . VAL A 1 106 ? 8.575 -0.719 -24.178 1.00 96.44 106 VAL A N 1
ATOM 878 C CA . VAL A 1 106 ? 9.118 -0.888 -25.524 1.00 96.44 106 VAL A CA 1
ATOM 879 C C . VAL A 1 106 ? 10.603 -0.577 -25.524 1.00 96.44 106 VAL A C 1
ATOM 881 O O . VAL A 1 106 ? 11.025 0.505 -25.117 1.00 96.44 106 VAL A O 1
ATOM 884 N N . LYS A 1 107 ? 11.392 -1.508 -26.058 1.00 96.31 107 LYS A N 1
ATOM 885 C CA . LYS A 1 107 ? 12.759 -1.248 -26.503 1.00 96.31 107 LYS A CA 1
ATOM 886 C C . LYS A 1 107 ? 12.704 -0.975 -27.999 1.00 96.31 107 LYS A C 1
ATOM 888 O O . LYS A 1 107 ? 12.382 -1.871 -28.776 1.00 96.31 107 LYS A O 1
ATOM 893 N N . LEU A 1 108 ? 13.008 0.255 -28.393 1.00 96.12 108 LEU A N 1
ATOM 894 C CA . LEU A 1 108 ? 13.062 0.641 -29.799 1.00 96.12 108 LEU A CA 1
ATOM 895 C C . LEU A 1 108 ? 14.446 0.362 -30.390 1.00 96.12 108 LEU A C 1
ATOM 897 O O . LEU A 1 108 ? 15.461 0.550 -29.719 1.00 96.12 108 LEU A O 1
ATOM 901 N N . THR A 1 109 ? 14.473 -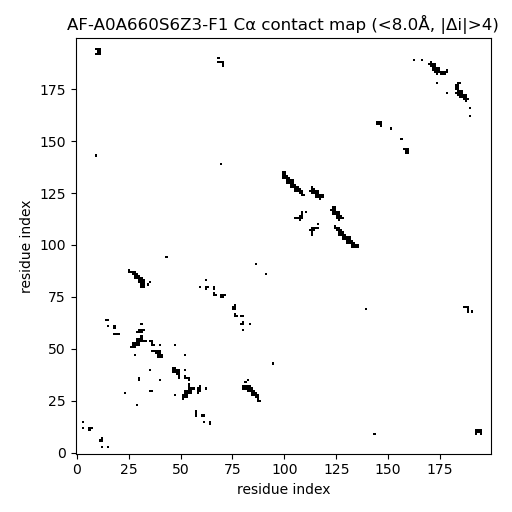0.045 -31.656 1.00 96.12 109 THR A N 1
ATOM 902 C CA . THR A 1 109 ? 15.675 -0.002 -32.495 1.00 96.12 109 THR A CA 1
ATOM 903 C C . THR A 1 109 ? 16.019 1.438 -32.879 1.00 96.12 109 THR A C 1
ATOM 905 O O . THR A 1 109 ? 15.214 2.363 -32.705 1.00 96.12 109 THR A O 1
ATOM 908 N N . SER A 1 110 ? 17.198 1.640 -33.458 1.00 94.88 110 SER A N 1
ATOM 909 C CA . SER A 1 110 ? 17.629 2.898 -34.072 1.00 94.88 110 SER A CA 1
ATOM 910 C C . SER A 1 110 ? 16.636 3.401 -35.130 1.00 94.88 110 SER A C 1
ATOM 912 O O . SER A 1 110 ? 16.365 4.601 -35.187 1.00 94.88 110 SER A O 1
ATOM 914 N N . ALA A 1 111 ? 15.974 2.492 -35.857 1.00 93.50 111 ALA A N 1
ATOM 915 C CA . ALA A 1 111 ? 14.877 2.789 -36.788 1.00 93.50 111 ALA A CA 1
ATOM 916 C C . ALA A 1 111 ? 13.515 3.086 -36.129 1.00 93.50 111 ALA A C 1
ATOM 918 O O . ALA A 1 111 ? 12.505 3.180 -36.822 1.00 93.50 111 ALA A O 1
ATOM 919 N N . LYS A 1 112 ? 13.459 3.224 -34.798 1.00 93.75 112 LYS A N 1
ATOM 920 C CA . LYS A 1 112 ? 12.231 3.501 -34.028 1.00 93.75 112 LYS A CA 1
ATOM 921 C C . LYS A 1 112 ? 11.157 2.416 -34.161 1.00 93.75 112 LYS A C 1
ATOM 923 O O . LYS A 1 112 ? 9.968 2.699 -34.056 1.00 93.75 112 LYS A O 1
ATOM 928 N N . THR A 1 113 ? 11.571 1.160 -34.330 1.00 91.00 113 THR A N 1
ATOM 929 C CA . THR A 1 113 ? 10.656 0.007 -34.373 1.00 91.00 113 THR A CA 1
ATOM 930 C C . THR A 1 113 ? 10.865 -0.910 -33.170 1.00 91.00 113 THR A C 1
ATOM 932 O O . THR A 1 113 ? 11.962 -0.975 -32.623 1.00 91.00 113 THR A O 1
ATOM 935 N N . ALA A 1 114 ? 9.833 -1.653 -32.764 1.00 91.56 114 ALA A N 1
ATOM 936 C CA . ALA A 1 114 ? 9.942 -2.692 -31.730 1.00 91.56 114 ALA A CA 1
ATOM 937 C C . ALA A 1 114 ? 10.312 -4.078 -32.305 1.00 91.56 114 ALA A C 1
ATOM 939 O O . ALA A 1 114 ? 10.346 -5.065 -31.576 1.00 91.56 114 ALA A O 1
ATOM 940 N N . SER A 1 115 ? 10.565 -4.162 -33.614 1.00 91.56 115 SER A N 1
ATOM 941 C CA . SER A 1 115 ? 10.901 -5.397 -34.330 1.00 91.56 115 SER A CA 1
ATOM 942 C C . SER A 1 115 ? 12.401 -5.494 -34.608 1.00 91.56 115 SER A C 1
ATOM 944 O O . SER A 1 115 ? 13.178 -4.605 -34.263 1.00 91.56 115 SER A O 1
ATOM 946 N N . LYS A 1 116 ? 12.826 -6.599 -35.223 1.00 93.38 116 LYS A N 1
ATOM 947 C CA . LYS A 1 116 ? 14.185 -6.738 -35.747 1.00 93.38 116 LYS A CA 1
ATOM 948 C C . LYS A 1 116 ? 14.431 -5.697 -36.850 1.00 93.38 116 LYS A C 1
ATOM 950 O O . LYS A 1 116 ? 13.604 -5.559 -37.747 1.00 93.38 116 LYS A O 1
ATOM 955 N N . TYR A 1 117 ? 15.571 -5.016 -36.799 1.00 93.31 117 TYR A N 1
ATOM 956 C CA . TYR A 1 117 ? 16.011 -4.041 -37.796 1.00 93.31 117 TYR A CA 1
ATOM 957 C C . TYR A 1 117 ? 17.423 -4.386 -38.281 1.00 93.31 117 TYR A C 1
ATOM 959 O O . TYR A 1 117 ? 18.282 -4.731 -37.472 1.00 93.31 117 TYR A O 1
ATOM 967 N N . ILE A 1 118 ? 17.652 -4.327 -39.593 1.00 93.75 118 ILE A N 1
ATOM 968 C CA . ILE A 1 118 ? 18.967 -4.563 -40.204 1.00 93.75 118 ILE A CA 1
ATOM 969 C C . ILE A 1 118 ? 19.612 -3.202 -40.457 1.00 93.75 118 ILE A C 1
ATOM 971 O O . ILE A 1 118 ? 18.995 -2.334 -41.072 1.00 93.75 118 ILE A O 1
ATOM 975 N N . LEU A 1 119 ? 20.838 -3.025 -39.971 1.00 91.75 119 LEU A N 1
ATOM 976 C CA . LEU A 1 119 ? 21.579 -1.775 -40.109 1.00 91.75 119 LEU A CA 1
ATOM 977 C C . LEU A 1 119 ? 22.078 -1.576 -41.555 1.00 91.75 119 LEU A C 1
ATOM 979 O O . LEU A 1 119 ? 22.449 -2.563 -42.199 1.00 91.75 119 LEU A O 1
ATOM 983 N N . PRO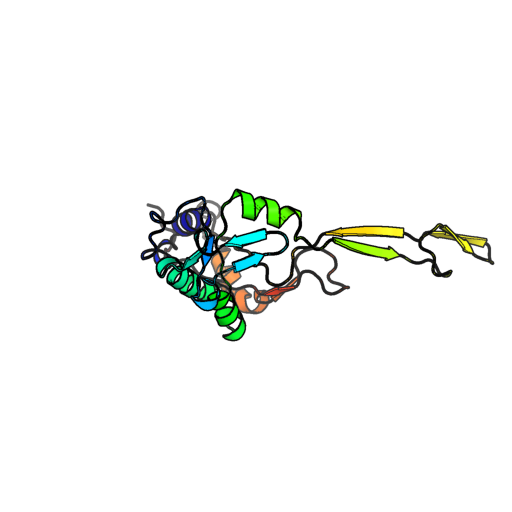 A 1 120 ? 22.140 -0.329 -42.067 1.00 91.06 120 PRO A N 1
ATOM 984 C CA . PRO A 1 120 ? 22.677 -0.034 -43.401 1.00 91.06 120 PRO A CA 1
ATOM 985 C C . PRO A 1 120 ? 24.105 -0.556 -43.635 1.00 91.06 120 PRO A C 1
ATOM 987 O O . PRO A 1 120 ? 24.434 -0.996 -44.733 1.00 91.06 120 PRO A O 1
ATOM 990 N N . GLU A 1 121 ? 24.940 -0.531 -42.598 1.00 91.94 121 GLU A N 1
ATOM 991 C CA . GLU A 1 121 ? 26.335 -0.986 -42.585 1.00 91.94 121 GLU A CA 1
ATOM 992 C C . GLU A 1 121 ? 26.506 -2.507 -42.397 1.00 91.94 121 GLU A C 1
ATOM 994 O O . GLU A 1 121 ? 27.628 -3.014 -42.405 1.00 91.94 121 GLU A O 1
ATOM 999 N N . GLY A 1 122 ? 25.401 -3.244 -42.259 1.00 87.88 122 GLY A N 1
ATOM 1000 C CA . GLY A 1 122 ? 25.393 -4.654 -41.880 1.00 87.88 122 GLY A CA 1
ATOM 1001 C C . GLY A 1 122 ? 25.369 -4.848 -40.360 1.00 87.88 122 GLY A C 1
ATOM 1002 O O . GLY A 1 122 ? 25.972 -4.101 -39.598 1.00 87.88 122 GLY A O 1
ATOM 1003 N N . GLY A 1 123 ? 24.633 -5.865 -39.905 1.00 88.38 123 GLY A N 1
ATOM 1004 C CA . GLY A 1 123 ? 24.348 -6.106 -38.486 1.00 88.38 123 GLY A CA 1
ATOM 1005 C C . GLY A 1 123 ? 22.851 -6.044 -38.179 1.00 88.38 123 GLY A C 1
ATOM 1006 O O . GLY A 1 123 ? 22.047 -5.622 -39.011 1.00 88.38 123 GLY A O 1
ATOM 1007 N N . GLU A 1 124 ? 22.460 -6.508 -36.993 1.00 93.12 124 GLU A N 1
ATOM 1008 C CA . GLU A 1 124 ? 21.052 -6.641 -36.611 1.00 93.12 124 GLU A CA 1
ATOM 1009 C C . GLU A 1 124 ? 20.793 -6.060 -35.221 1.00 93.12 124 GLU A C 1
ATOM 1011 O O . GLU A 1 124 ? 21.443 -6.430 -34.243 1.00 93.12 124 GLU A O 1
ATOM 1016 N N . GLU A 1 125 ? 19.774 -5.214 -35.120 1.00 94.50 125 GLU A N 1
ATOM 1017 C CA . GLU A 1 125 ? 19.202 -4.772 -33.857 1.00 94.50 125 GLU A CA 1
ATOM 1018 C C . GLU A 1 125 ? 17.876 -5.485 -33.589 1.00 94.50 125 GLU A C 1
ATOM 1020 O O . GLU A 1 125 ? 17.091 -5.757 -34.500 1.00 94.50 125 GLU A O 1
ATOM 1025 N N . LYS A 1 126 ? 17.585 -5.751 -32.314 1.00 94.69 126 LYS A N 1
ATOM 1026 C CA . LYS A 1 126 ? 16.286 -6.268 -31.875 1.00 94.69 126 LYS A CA 1
ATOM 1027 C C . LYS A 1 126 ? 15.616 -5.271 -30.943 1.00 94.69 126 LYS A C 1
ATOM 1029 O O . LYS A 1 126 ? 16.122 -5.007 -29.846 1.00 94.69 126 LYS A O 1
ATOM 1034 N N . GLY A 1 127 ? 14.471 -4.757 -31.382 1.00 94.25 127 GLY A N 1
ATOM 1035 C CA . GLY A 1 127 ? 13.498 -4.151 -30.488 1.00 94.25 127 GLY A CA 1
ATOM 1036 C C . GLY A 1 127 ? 12.813 -5.208 -29.620 1.00 94.25 127 GLY A C 1
ATOM 1037 O O . GLY A 1 127 ? 13.062 -6.409 -29.760 1.00 94.25 127 GLY A O 1
ATOM 1038 N N . ASN A 1 128 ? 11.985 -4.756 -28.686 1.00 96.31 128 ASN A N 1
ATOM 1039 C CA . ASN A 1 128 ? 11.176 -5.636 -27.850 1.00 96.31 128 ASN A CA 1
ATOM 1040 C C . ASN A 1 128 ? 9.920 -4.909 -27.355 1.00 96.31 128 ASN A C 1
ATOM 1042 O O . ASN A 1 128 ? 9.938 -3.687 -27.200 1.00 96.31 128 ASN A O 1
ATOM 1046 N N . LEU A 1 129 ? 8.867 -5.666 -27.065 1.00 95.88 129 LEU A N 1
ATOM 1047 C CA . LEU A 1 129 ? 7.650 -5.208 -26.399 1.00 95.88 129 LEU A CA 1
ATOM 1048 C C . LEU A 1 129 ? 7.295 -6.231 -25.322 1.00 95.88 129 LEU A C 1
ATOM 1050 O O . LEU A 1 129 ? 7.179 -7.420 -25.607 1.00 95.88 129 LEU A O 1
ATOM 1054 N N . TRP A 1 130 ? 7.132 -5.765 -24.092 1.00 97.00 130 TRP A N 1
ATOM 1055 C CA . TRP A 1 130 ? 6.712 -6.590 -22.966 1.00 97.00 130 TRP A CA 1
ATOM 1056 C C . TRP A 1 130 ? 5.774 -5.804 -22.057 1.00 97.00 130 TRP A C 1
ATOM 1058 O O . TRP A 1 130 ? 5.648 -4.588 -22.190 1.00 97.00 130 TRP A O 1
ATOM 1068 N N . TYR A 1 131 ? 5.098 -6.505 -21.155 1.00 97.00 131 TYR A N 1
ATOM 1069 C CA . TYR A 1 131 ? 4.209 -5.912 -20.164 1.00 97.00 131 TYR A CA 1
ATOM 1070 C C . TYR A 1 131 ? 4.773 -6.177 -18.775 1.00 97.00 131 TYR A C 1
ATOM 1072 O O . TYR A 1 131 ? 5.269 -7.271 -18.503 1.00 97.00 131 TYR A O 1
ATOM 1080 N N . GLU A 1 132 ? 4.707 -5.171 -17.915 1.00 96.50 132 GLU A N 1
ATOM 1081 C CA . GLU A 1 132 ? 5.127 -5.251 -16.519 1.00 96.50 132 GLU A CA 1
ATOM 1082 C C . GLU A 1 132 ? 3.939 -4.891 -15.631 1.00 96.50 132 GLU A C 1
ATOM 1084 O O . GLU A 1 132 ? 3.232 -3.924 -15.911 1.00 96.50 132 GLU A O 1
ATOM 1089 N N . GLU A 1 133 ? 3.725 -5.671 -14.578 1.00 94.62 133 GLU A N 1
ATOM 1090 C CA . GLU A 1 133 ? 2.733 -5.400 -13.541 1.00 94.62 133 GLU A CA 1
ATOM 1091 C C . GLU A 1 133 ? 3.420 -4.764 -12.331 1.00 94.62 133 GLU A C 1
ATOM 1093 O O . GLU A 1 133 ? 4.526 -5.165 -11.951 1.00 94.62 133 GLU A O 1
ATOM 1098 N N . PHE A 1 134 ? 2.768 -3.778 -11.721 1.00 93.06 134 PHE A N 1
ATOM 1099 C CA . PHE A 1 134 ? 3.289 -3.073 -10.556 1.00 93.06 134 PHE A CA 1
ATOM 1100 C C . PHE A 1 134 ? 2.265 -3.030 -9.436 1.00 93.06 134 PHE A C 1
ATOM 1102 O O . PHE A 1 134 ? 1.060 -3.013 -9.663 1.00 93.06 134 PHE A O 1
ATOM 1109 N N . VAL A 1 135 ? 2.758 -2.940 -8.207 1.00 93.75 135 VAL A N 1
ATOM 1110 C CA . VAL A 1 135 ? 1.927 -2.539 -7.076 1.00 93.75 135 VAL A CA 1
ATOM 1111 C C . VAL A 1 135 ? 1.651 -1.030 -7.192 1.00 93.75 135 VAL A C 1
ATOM 1113 O O . VAL A 1 135 ? 2.606 -0.274 -7.394 1.00 93.75 135 VAL A O 1
ATOM 1116 N N . PRO A 1 136 ? 0.389 -0.573 -7.067 1.00 92.06 136 PRO A N 1
ATOM 1117 C CA . PRO A 1 136 ? 0.056 0.845 -7.101 1.00 92.06 136 PRO A CA 1
ATOM 1118 C C . PRO A 1 136 ? 0.825 1.669 -6.056 1.00 92.06 136 PRO A C 1
ATOM 1120 O O . PRO A 1 136 ? 1.057 1.176 -4.943 1.00 92.06 136 PRO A O 1
ATOM 1123 N N . PRO A 1 137 ? 1.141 2.945 -6.350 1.00 89.75 137 PRO A N 1
ATOM 1124 C CA . PRO A 1 137 ? 1.516 3.891 -5.300 1.00 89.75 137 PRO A CA 1
ATOM 1125 C C . PRO A 1 137 ? 0.391 3.991 -4.255 1.00 89.75 137 PRO A C 1
ATOM 1127 O O . PRO A 1 137 ? -0.753 3.642 -4.539 1.00 89.75 137 PRO A O 1
ATOM 1130 N N . GLU A 1 138 ? 0.710 4.458 -3.046 1.00 88.94 138 GLU A N 1
ATOM 1131 C CA . GLU A 1 138 ? -0.222 4.518 -1.900 1.00 88.94 138 GLU A CA 1
ATOM 1132 C C . GLU A 1 138 ? -0.666 3.146 -1.341 1.00 88.94 138 GLU A C 1
ATOM 1134 O O . GLU A 1 138 ? -1.584 3.064 -0.524 1.00 88.94 138 GLU A O 1
ATOM 1139 N N . SER A 1 139 ? -0.003 2.053 -1.731 1.00 91.69 139 SER A N 1
ATOM 1140 C CA . SER A 1 139 ? -0.228 0.730 -1.134 1.00 91.69 139 SER A CA 1
ATOM 1141 C C . SER A 1 139 ? 0.478 0.603 0.220 1.00 91.69 139 SER A C 1
ATOM 1143 O O . SER A 1 139 ? 1.699 0.742 0.311 1.00 91.69 139 SER A O 1
ATOM 1145 N N . LEU A 1 140 ? -0.276 0.280 1.275 1.00 91.06 140 LEU A N 1
ATOM 1146 C CA . LEU A 1 140 ? 0.266 0.059 2.617 1.00 91.06 140 LEU A CA 1
ATOM 1147 C C . LEU A 1 140 ? 0.655 -1.409 2.823 1.00 91.06 140 LEU A C 1
ATOM 1149 O O . LEU A 1 140 ? -0.189 -2.305 2.766 1.00 91.06 140 LEU A O 1
ATOM 1153 N N . PHE A 1 141 ? 1.923 -1.640 3.155 1.00 92.19 141 PHE A N 1
ATOM 1154 C CA . PHE A 1 141 ? 2.430 -2.950 3.550 1.00 92.19 141 PHE A CA 1
ATOM 1155 C C . PHE A 1 141 ? 2.802 -2.966 5.023 1.00 92.19 141 PHE A C 1
ATOM 1157 O O . PHE A 1 141 ? 3.281 -1.982 5.580 1.00 92.19 141 PHE A O 1
ATOM 1164 N N . MET A 1 142 ? 2.622 -4.128 5.642 1.00 88.69 142 MET A N 1
ATOM 1165 C CA . MET A 1 142 ? 3.029 -4.372 7.015 1.00 88.69 142 MET A CA 1
ATOM 1166 C C . MET A 1 142 ? 3.964 -5.571 7.059 1.00 88.69 142 MET A C 1
ATOM 1168 O O . MET A 1 142 ? 3.675 -6.620 6.485 1.00 88.69 142 MET A O 1
ATOM 1172 N N . SER A 1 143 ? 5.077 -5.410 7.766 1.00 88.75 143 SER A N 1
ATOM 1173 C CA . SER A 1 143 ? 6.018 -6.482 8.060 1.00 88.75 143 SER A CA 1
ATOM 1174 C C . SER A 1 143 ? 6.320 -6.487 9.548 1.00 88.75 143 SER A C 1
ATOM 1176 O O . SER A 1 143 ? 6.350 -5.437 10.190 1.00 88.75 143 SER A O 1
ATOM 1178 N N . PHE A 1 144 ? 6.550 -7.675 10.092 1.00 86.31 144 PHE A N 1
ATOM 1179 C CA . PHE A 1 144 ? 6.868 -7.854 11.497 1.00 86.31 144 PHE A CA 1
ATOM 1180 C C . PHE A 1 144 ? 8.275 -8.420 11.650 1.00 86.31 144 PHE A C 1
ATOM 1182 O O . PHE A 1 144 ? 8.632 -9.424 11.033 1.00 86.31 144 PHE A O 1
ATOM 1189 N N . ILE A 1 145 ? 9.064 -7.783 12.511 1.00 83.56 145 ILE A N 1
ATOM 1190 C CA . ILE A 1 145 ? 10.454 -8.146 12.782 1.00 83.56 145 ILE A CA 1
ATOM 1191 C C . ILE A 1 145 ? 10.554 -8.564 14.248 1.00 83.56 145 ILE A C 1
ATOM 1193 O O . ILE A 1 145 ? 10.064 -7.868 15.135 1.00 83.56 145 ILE A O 1
ATOM 1197 N N . MET A 1 146 ? 11.188 -9.706 14.508 1.00 80.44 146 MET A N 1
ATOM 1198 C CA . MET A 1 146 ? 11.454 -10.193 15.862 1.00 80.44 146 MET A CA 1
ATOM 1199 C C . MET A 1 146 ? 12.830 -10.834 15.957 1.00 80.44 146 MET A C 1
ATOM 1201 O O . MET A 1 146 ? 13.305 -11.472 15.013 1.00 80.44 146 MET A O 1
ATOM 1205 N N . ASP A 1 147 ? 13.434 -10.720 17.135 1.00 79.88 147 ASP A N 1
ATOM 1206 C CA . ASP A 1 147 ? 14.634 -11.475 17.460 1.00 79.88 147 ASP A CA 1
ATOM 1207 C C . ASP A 1 147 ? 14.299 -12.960 17.612 1.00 79.88 147 ASP A C 1
ATOM 1209 O O . ASP A 1 147 ? 13.291 -13.347 18.210 1.00 79.88 147 ASP A O 1
ATOM 1213 N N . ARG A 1 148 ? 15.169 -13.821 17.076 1.00 75.75 148 ARG A N 1
ATOM 1214 C CA . ARG A 1 148 ? 15.038 -15.263 17.284 1.00 75.75 148 ARG A CA 1
ATOM 1215 C C . ARG A 1 148 ? 15.494 -15.616 18.707 1.00 75.75 148 ARG A C 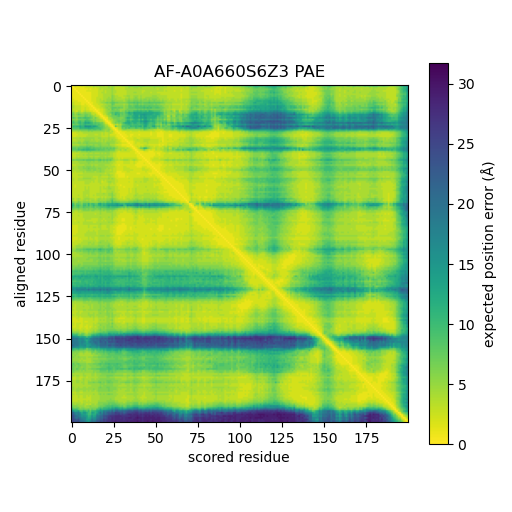1
ATOM 1217 O O . ARG A 1 148 ? 16.643 -15.331 19.032 1.00 75.75 148 ARG A O 1
ATOM 1224 N N . PRO A 1 149 ? 14.684 -16.320 19.522 1.00 68.19 149 PRO A N 1
ATOM 1225 C CA . PRO A 1 149 ? 14.999 -16.543 20.939 1.00 68.19 149 PRO A CA 1
ATOM 1226 C C . PRO A 1 149 ? 16.259 -17.380 21.240 1.00 68.19 149 PRO A C 1
ATOM 1228 O O . PRO A 1 149 ? 16.675 -17.432 22.390 1.00 68.19 149 PRO A O 1
ATOM 1231 N N . ILE A 1 150 ? 16.838 -18.083 20.255 1.00 64.81 150 ILE A N 1
ATOM 1232 C CA . ILE A 1 150 ? 17.760 -19.217 20.499 1.00 64.81 150 ILE A CA 1
ATOM 1233 C C . ILE A 1 150 ? 19.154 -19.029 19.873 1.00 64.81 150 ILE A C 1
ATOM 1235 O O . ILE A 1 150 ? 20.082 -19.754 20.218 1.00 64.81 150 ILE A O 1
ATOM 1239 N N . VAL A 1 151 ? 19.346 -18.072 18.961 1.00 57.94 151 VAL A N 1
ATOM 1240 C CA . VAL A 1 151 ? 20.565 -18.064 18.124 1.00 57.94 151 VAL A CA 1
ATOM 1241 C C . VAL A 1 151 ? 21.786 -17.491 18.853 1.00 57.94 151 VAL A C 1
ATOM 1243 O O . VAL A 1 151 ? 22.911 -17.785 18.466 1.00 57.94 151 VAL A O 1
ATOM 1246 N N . ASP A 1 152 ? 21.597 -16.747 19.946 1.00 58.28 152 ASP A N 1
ATOM 1247 C CA . ASP A 1 152 ? 22.709 -16.083 20.619 1.00 58.28 152 ASP A CA 1
ATOM 1248 C C . ASP A 1 152 ? 22.548 -16.067 22.145 1.00 58.28 152 ASP A C 1
ATOM 1250 O O . ASP A 1 152 ? 21.813 -15.251 22.705 1.00 58.28 152 ASP A O 1
ATOM 1254 N N . LYS A 1 153 ? 23.253 -16.974 22.835 1.00 60.28 153 LYS A N 1
ATOM 1255 C CA . LYS A 1 153 ? 23.312 -16.988 24.309 1.00 60.28 153 LYS A CA 1
ATOM 1256 C C . LYS A 1 153 ? 23.944 -15.710 24.874 1.00 60.28 153 LYS A C 1
ATOM 1258 O O . LYS A 1 153 ? 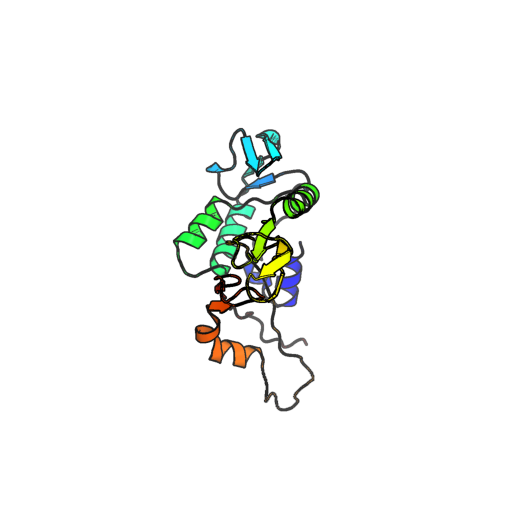23.677 -15.375 26.024 1.00 60.28 153 LYS A O 1
ATOM 1263 N N . GLU A 1 154 ? 24.744 -15.002 24.075 1.00 68.19 154 GLU A N 1
ATOM 1264 C CA . GLU A 1 154 ? 25.390 -13.741 24.446 1.00 68.19 154 GLU A CA 1
ATOM 1265 C C . GLU A 1 154 ? 24.594 -12.506 23.979 1.00 68.19 154 GLU A C 1
ATOM 1267 O O . GLU A 1 154 ? 24.969 -11.387 24.323 1.00 68.19 154 GLU A O 1
ATOM 1272 N N . LYS A 1 155 ? 23.485 -12.686 23.234 1.00 65.81 155 LYS A N 1
ATOM 1273 C CA . LYS A 1 155 ? 22.659 -11.609 22.642 1.00 65.81 155 LYS A CA 1
ATOM 1274 C C . LYS A 1 155 ? 23.469 -10.549 21.867 1.00 65.81 155 LYS A C 1
ATOM 1276 O O . LYS A 1 155 ? 23.098 -9.375 21.866 1.00 65.81 155 LYS A O 1
ATOM 1281 N N . LYS A 1 156 ? 24.563 -10.924 21.198 1.00 67.81 156 LYS A N 1
ATOM 1282 C CA . LYS A 1 156 ? 25.400 -10.003 20.408 1.00 67.81 156 LYS A CA 1
ATOM 1283 C C . LYS A 1 156 ? 24.661 -9.380 19.227 1.00 67.81 156 LYS A C 1
ATOM 1285 O O . LYS A 1 156 ? 25.000 -8.260 18.846 1.00 67.81 156 LYS A O 1
ATOM 1290 N N . TYR A 1 157 ? 23.665 -10.064 18.660 1.00 70.94 157 TYR A N 1
ATOM 1291 C CA . TYR A 1 157 ? 22.917 -9.569 17.501 1.00 70.94 157 TYR A CA 1
ATOM 1292 C C . TYR A 1 157 ? 21.409 -9.514 17.761 1.00 70.94 157 TYR A C 1
ATOM 1294 O O . TYR A 1 157 ? 20.766 -10.538 17.978 1.00 70.94 157 TYR A O 1
ATOM 1302 N N . SER A 1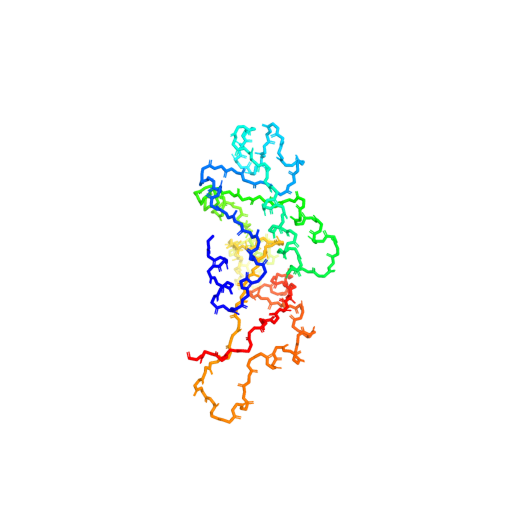 158 ? 20.847 -8.306 17.686 1.00 80.88 158 SER A N 1
ATOM 1303 C CA . SER A 1 158 ? 19.407 -8.045 17.747 1.00 80.88 158 SER A CA 1
ATOM 1304 C C . SER A 1 158 ? 18.984 -7.285 16.492 1.00 80.88 158 SER A C 1
ATOM 1306 O O . SER A 1 158 ? 19.513 -6.210 16.194 1.00 80.88 158 SER A O 1
ATOM 1308 N N . ALA A 1 159 ? 18.033 -7.852 15.750 1.00 80.62 159 ALA A N 1
ATOM 1309 C CA . ALA A 1 159 ? 17.408 -7.206 14.604 1.00 80.62 159 ALA A CA 1
ATOM 1310 C C . ALA A 1 159 ? 16.683 -5.929 15.041 1.00 80.62 159 ALA A C 1
ATOM 1312 O O . ALA A 1 159 ? 16.738 -4.925 14.336 1.00 80.62 159 ALA A O 1
ATOM 1313 N N . LEU A 1 160 ? 16.077 -5.939 16.232 1.00 82.00 160 LEU A N 1
ATOM 1314 C CA . LEU A 1 160 ? 15.434 -4.758 16.807 1.00 82.00 160 LEU A CA 1
ATOM 1315 C C . LEU A 1 160 ? 16.452 -3.641 17.067 1.00 82.00 160 LEU A C 1
ATOM 1317 O O . LEU A 1 160 ? 16.256 -2.522 16.602 1.00 82.00 160 LEU A O 1
ATOM 1321 N N . GLN A 1 161 ? 17.582 -3.946 17.717 1.00 83.62 161 GLN A N 1
ATOM 1322 C CA . GLN A 1 161 ? 18.637 -2.948 17.950 1.00 83.62 161 GLN A CA 1
ATOM 1323 C C . GLN A 1 161 ? 19.253 -2.426 16.647 1.00 83.62 161 GLN A C 1
ATOM 1325 O O . GLN A 1 161 ? 19.641 -1.259 16.571 1.00 83.62 161 GLN A O 1
ATOM 1330 N N . PHE A 1 162 ? 19.377 -3.279 15.626 1.00 85.44 162 PHE A N 1
ATOM 1331 C CA . PHE A 1 162 ? 19.823 -2.855 14.300 1.00 85.44 162 PHE A CA 1
ATOM 1332 C C . PHE A 1 162 ? 18.840 -1.852 13.688 1.00 85.44 162 PHE A C 1
ATOM 1334 O O . PHE A 1 162 ? 19.250 -0.759 13.298 1.00 85.44 162 PHE A O 1
ATOM 1341 N N . TYR A 1 163 ? 17.549 -2.191 13.660 1.00 85.38 163 TYR A N 1
ATOM 1342 C CA . TYR A 1 163 ? 16.517 -1.307 13.123 1.00 85.38 163 TYR A CA 1
ATOM 1343 C C . TYR A 1 163 ? 16.431 0.009 13.889 1.00 85.38 163 TYR A C 1
ATOM 1345 O O . TYR A 1 163 ? 16.340 1.052 13.257 1.00 85.38 163 TYR A O 1
ATOM 1353 N N . GLU A 1 164 ? 16.543 0.004 15.216 1.00 83.88 164 GLU A N 1
ATOM 1354 C CA . GLU A 1 164 ? 16.557 1.240 16.008 1.00 83.88 164 GLU A CA 1
ATOM 1355 C C . GLU A 1 164 ? 17.707 2.164 15.597 1.00 83.88 164 GLU A C 1
ATOM 1357 O O . GLU A 1 164 ? 17.481 3.339 15.310 1.00 83.88 164 GLU A O 1
ATOM 1362 N N . LYS A 1 165 ? 18.924 1.618 15.477 1.00 87.31 165 LYS A N 1
ATOM 1363 C CA . LYS A 1 165 ? 20.119 2.380 15.075 1.00 87.31 165 LYS A CA 1
ATOM 1364 C C . LYS A 1 165 ? 20.077 2.868 13.627 1.00 87.31 165 LYS A C 1
ATOM 1366 O O . LYS A 1 165 ? 20.788 3.812 13.288 1.00 87.31 165 LYS A O 1
ATOM 1371 N N . CYS A 1 166 ? 19.312 2.204 12.764 1.00 87.94 166 CYS A N 1
ATOM 1372 C CA . CYS A 1 166 ? 19.260 2.500 11.334 1.00 87.94 166 CYS A CA 1
ATOM 1373 C C . CYS A 1 166 ? 17.935 3.120 10.879 1.00 87.94 166 CYS A C 1
ATOM 1375 O O . CYS A 1 166 ? 17.834 3.477 9.712 1.00 87.94 166 CYS A O 1
ATOM 1377 N N . SER A 1 167 ? 16.952 3.274 11.764 1.00 85.38 167 SER A N 1
ATOM 1378 C CA . SER A 1 167 ? 15.569 3.654 11.438 1.00 85.38 167 SER A CA 1
ATOM 1379 C C . SER A 1 167 ? 15.474 4.898 10.554 1.00 85.38 167 SER A C 1
ATOM 1381 O O . SER A 1 167 ? 14.831 4.851 9.511 1.00 85.38 167 SER A O 1
ATOM 1383 N N . GLU A 1 168 ? 16.202 5.964 10.889 1.00 84.12 168 GLU A N 1
ATOM 1384 C CA . GLU A 1 168 ? 16.251 7.189 10.080 1.00 84.12 168 GLU A CA 1
ATOM 1385 C C . GLU A 1 168 ? 16.778 6.936 8.659 1.00 84.12 168 GLU A C 1
ATOM 1387 O O . GLU A 1 168 ? 16.218 7.436 7.685 1.00 84.12 168 GLU A O 1
ATOM 1392 N N . LYS A 1 169 ? 17.820 6.107 8.521 1.00 86.38 169 LYS A N 1
ATOM 1393 C CA . LYS A 1 169 ? 18.412 5.739 7.221 1.00 86.38 169 LYS A CA 1
ATOM 1394 C C . LYS A 1 169 ? 17.535 4.783 6.418 1.00 86.38 169 LYS A C 1
ATOM 1396 O O . LYS A 1 169 ? 17.705 4.685 5.210 1.00 86.38 169 LYS A O 1
ATOM 1401 N N . LEU A 1 170 ? 16.645 4.059 7.090 1.00 87.75 170 LEU A N 1
ATOM 1402 C CA . LEU A 1 170 ? 15.713 3.117 6.480 1.00 87.75 170 LEU A CA 1
ATOM 1403 C C . LEU A 1 170 ? 14.338 3.748 6.221 1.00 87.75 170 LEU A C 1
ATOM 1405 O O . LEU A 1 170 ? 13.461 3.049 5.735 1.00 87.75 170 LEU A O 1
ATOM 1409 N N . SER A 1 171 ? 14.145 5.037 6.524 1.00 88.62 171 SER A N 1
ATOM 1410 C CA . SER A 1 171 ? 12.853 5.732 6.394 1.00 88.62 171 SER A CA 1
ATOM 1411 C C . SER A 1 171 ? 12.336 5.834 4.955 1.00 88.62 171 SER A C 1
ATOM 1413 O O . SER A 1 171 ? 11.132 5.962 4.748 1.00 88.62 171 SER A O 1
ATOM 1415 N N . LEU A 1 172 ? 13.225 5.738 3.965 1.00 91.56 172 LEU A N 1
ATOM 1416 C CA . LEU A 1 172 ? 12.899 5.665 2.545 1.00 91.56 172 LEU A CA 1
ATOM 1417 C C . LEU A 1 172 ? 13.787 4.603 1.893 1.00 91.56 172 LEU A C 1
ATOM 1419 O O . LEU A 1 172 ? 15.004 4.775 1.832 1.00 91.56 172 LEU A O 1
ATOM 1423 N N . LEU A 1 173 ? 13.189 3.518 1.403 1.00 93.19 173 LEU A N 1
ATOM 1424 C CA . LEU A 1 173 ? 13.908 2.445 0.712 1.00 93.19 173 LEU A CA 1
ATOM 1425 C C . LEU A 1 173 ? 13.357 2.220 -0.687 1.00 93.19 173 LEU A C 1
ATOM 1427 O O . LEU A 1 173 ? 12.158 2.342 -0.920 1.00 93.19 173 LEU A O 1
ATOM 1431 N N . GLN A 1 174 ? 14.243 1.831 -1.598 1.00 95.56 174 GLN A N 1
ATOM 1432 C CA . GLN A 1 174 ? 13.856 1.259 -2.876 1.00 95.56 174 GLN A CA 1
ATOM 1433 C C . GLN A 1 174 ? 13.689 -0.259 -2.713 1.00 95.56 174 GLN A C 1
ATOM 1435 O O . GLN A 1 174 ? 14.565 -0.936 -2.171 1.00 95.56 174 GLN A O 1
ATOM 1440 N N . LEU A 1 175 ? 12.543 -0.783 -3.143 1.00 95.00 175 LEU A N 1
ATOM 1441 C CA . LEU A 1 175 ? 12.184 -2.195 -3.103 1.00 95.00 175 LEU A CA 1
ATOM 1442 C C . LEU A 1 175 ? 11.806 -2.681 -4.509 1.00 95.00 175 LEU A C 1
ATOM 1444 O O . LEU A 1 175 ? 10.927 -2.120 -5.161 1.00 95.00 175 LEU A O 1
ATOM 1448 N N . GLY A 1 176 ? 12.415 -3.782 -4.949 1.00 95.06 176 GLY A N 1
ATOM 1449 C CA . GLY A 1 176 ? 12.110 -4.421 -6.234 1.00 95.06 176 GLY A CA 1
ATOM 1450 C C . GLY A 1 176 ? 12.963 -3.913 -7.401 1.00 95.06 176 GLY A C 1
ATOM 1451 O O . GLY A 1 176 ? 14.030 -3.341 -7.207 1.00 95.06 176 GLY A O 1
ATOM 1452 N N . GLY A 1 177 ? 12.526 -4.181 -8.634 1.00 94.69 177 GLY A N 1
ATOM 1453 C CA . GLY A 1 177 ? 13.228 -3.757 -9.852 1.00 94.69 177 GLY A CA 1
ATOM 1454 C C . GLY A 1 177 ? 12.901 -2.322 -10.278 1.00 94.69 177 GLY A C 1
ATOM 1455 O O . GLY A 1 177 ? 12.166 -1.609 -9.604 1.00 94.69 177 GLY A O 1
ATOM 1456 N N . ASN A 1 178 ? 13.403 -1.919 -11.450 1.00 95.81 178 ASN A N 1
ATOM 1457 C CA . ASN A 1 178 ? 13.052 -0.653 -12.108 1.00 95.81 178 ASN A CA 1
ATOM 1458 C C . ASN A 1 178 ? 13.369 0.630 -11.302 1.00 95.81 178 ASN A C 1
ATOM 1460 O O . ASN A 1 178 ? 12.783 1.685 -11.555 1.00 95.81 178 ASN A O 1
ATOM 1464 N N . GLU A 1 179 ? 14.357 0.571 -10.401 1.00 96.81 179 GLU A N 1
ATOM 1465 C CA . GLU A 1 179 ? 14.882 1.730 -9.658 1.00 96.81 179 GLU A CA 1
ATOM 1466 C C . GLU A 1 179 ? 15.271 2.888 -10.589 1.00 96.81 179 GLU A C 1
ATOM 1468 O O . GLU A 1 179 ? 14.876 4.031 -10.371 1.00 96.81 179 GLU A O 1
ATOM 1473 N N . THR A 1 180 ? 16.002 2.592 -11.670 1.00 96.62 180 THR A N 1
ATOM 1474 C CA . THR A 1 180 ? 16.542 3.599 -12.603 1.00 96.62 180 THR A CA 1
ATOM 1475 C C . THR A 1 180 ? 15.469 4.358 -13.380 1.00 96.62 180 THR A C 1
ATOM 1477 O O . THR A 1 180 ? 15.755 5.399 -13.968 1.00 96.62 180 THR A O 1
ATOM 1480 N N . VAL A 1 181 ? 14.236 3.850 -13.381 1.00 95.19 181 VAL A N 1
ATOM 1481 C CA . VAL A 1 181 ? 13.062 4.498 -13.975 1.00 95.19 181 VAL A CA 1
ATOM 1482 C C . VAL A 1 181 ? 12.049 4.940 -12.912 1.00 95.19 181 VAL A C 1
ATOM 1484 O O . VAL A 1 181 ? 10.918 5.276 -13.251 1.00 95.19 181 VAL A O 1
ATOM 1487 N N . GLY A 1 182 ? 12.463 4.979 -11.639 1.00 94.38 182 GLY A N 1
ATOM 1488 C CA . GLY A 1 182 ? 11.735 5.619 -10.542 1.00 94.38 182 GLY A CA 1
ATOM 1489 C C . GLY A 1 182 ? 10.758 4.730 -9.771 1.00 94.38 182 GLY A C 1
ATOM 1490 O O . GLY A 1 182 ? 9.908 5.270 -9.069 1.00 94.38 182 GLY A O 1
ATOM 1491 N N . TYR A 1 183 ? 10.841 3.400 -9.878 1.00 95.69 183 TYR A N 1
ATOM 1492 C CA . TYR A 1 183 ? 9.894 2.490 -9.216 1.00 95.69 183 TYR A CA 1
ATOM 1493 C C . TYR A 1 183 ? 10.429 1.934 -7.895 1.00 95.69 183 TYR A C 1
ATOM 1495 O O . TYR A 1 183 ? 11.635 1.766 -7.701 1.00 95.69 183 TYR A O 1
ATOM 1503 N N . GLY A 1 184 ? 9.495 1.584 -7.007 1.00 95.25 184 GLY A N 1
ATOM 1504 C CA . GLY A 1 184 ? 9.787 0.840 -5.782 1.00 95.25 184 GLY A CA 1
ATOM 1505 C C . GLY A 1 184 ? 10.158 1.694 -4.574 1.00 95.25 184 GLY A C 1
ATOM 1506 O O . GLY A 1 184 ? 10.583 1.142 -3.569 1.00 95.25 184 GLY A O 1
ATOM 1507 N N . TRP A 1 185 ? 10.024 3.018 -4.639 1.00 95.25 185 TRP A N 1
ATOM 1508 C CA . TRP A 1 185 ? 10.285 3.888 -3.492 1.00 95.25 185 TRP A CA 1
ATOM 1509 C C . TRP A 1 185 ? 9.178 3.757 -2.442 1.00 95.25 185 TRP A C 1
ATOM 1511 O O . TRP A 1 185 ? 8.014 4.046 -2.715 1.00 95.25 185 TRP A O 1
ATOM 1521 N N . CYS A 1 186 ? 9.549 3.333 -1.238 1.00 93.50 186 CYS A N 1
ATOM 1522 C CA . CYS A 1 186 ? 8.642 3.094 -0.124 1.00 93.50 186 CYS A CA 1
ATOM 1523 C C . CYS A 1 186 ? 9.094 3.875 1.108 1.00 93.50 186 CYS A C 1
ATOM 1525 O O . CYS A 1 186 ? 10.240 3.748 1.546 1.00 93.50 186 CYS A O 1
ATOM 1527 N N . VAL A 1 187 ? 8.172 4.637 1.696 1.00 91.81 187 VAL A N 1
ATOM 1528 C CA . VAL A 1 187 ? 8.358 5.209 3.033 1.00 91.81 187 VAL A CA 1
ATOM 1529 C C . VAL A 1 187 ? 8.169 4.098 4.060 1.00 91.81 187 VAL A C 1
ATOM 1531 O O . VAL A 1 187 ? 7.210 3.328 3.980 1.00 91.81 187 VAL A O 1
ATOM 1534 N N . ILE A 1 188 ? 9.089 3.999 5.016 1.00 89.50 188 ILE A N 1
ATOM 1535 C CA . ILE A 1 188 ? 9.062 2.977 6.060 1.00 89.50 188 ILE A CA 1
ATOM 1536 C C . ILE A 1 188 ? 8.910 3.639 7.416 1.00 89.50 188 ILE A C 1
ATOM 1538 O O . ILE A 1 188 ? 9.795 4.347 7.895 1.00 89.50 188 ILE A O 1
ATOM 1542 N N . ASN A 1 189 ? 7.811 3.295 8.074 1.00 86.38 189 ASN A N 1
ATOM 1543 C CA . ASN A 1 189 ? 7.599 3.576 9.478 1.00 86.38 189 ASN A CA 1
ATOM 1544 C C . ASN A 1 189 ? 7.909 2.342 10.322 1.00 86.38 189 ASN A C 1
ATOM 1546 O O . ASN A 1 189 ? 7.378 1.254 10.096 1.00 86.38 189 ASN A O 1
ATOM 1550 N N . TYR A 1 190 ? 8.759 2.527 11.329 1.00 84.31 190 TYR A N 1
ATOM 1551 C CA . TYR A 1 190 ? 9.088 1.500 12.309 1.00 84.31 190 TYR A CA 1
ATOM 1552 C C . TYR A 1 190 ? 8.370 1.768 13.631 1.00 84.31 190 TYR A C 1
ATOM 1554 O O . TYR A 1 190 ? 8.392 2.884 14.149 1.00 84.31 190 TYR A O 1
ATOM 1562 N N . ILE A 1 191 ? 7.766 0.721 14.196 1.00 77.69 191 ILE A N 1
ATOM 1563 C CA . ILE A 1 191 ? 7.053 0.780 15.472 1.00 77.69 191 ILE A CA 1
ATOM 1564 C C . ILE A 1 191 ? 7.525 -0.369 16.343 1.00 77.69 191 ILE A C 1
ATOM 1566 O O . ILE A 1 191 ? 7.508 -1.531 15.934 1.00 77.69 191 ILE A O 1
ATOM 1570 N N . ARG A 1 192 ? 7.932 -0.041 17.569 1.00 76.31 192 ARG A N 1
ATOM 1571 C CA . ARG A 1 192 ? 8.384 -1.029 18.542 1.00 76.31 192 ARG A CA 1
ATOM 1572 C C . ARG A 1 192 ? 7.197 -1.606 19.315 1.00 76.31 192 ARG A C 1
ATOM 1574 O O . ARG A 1 192 ? 6.388 -0.868 19.873 1.00 76.31 192 ARG A O 1
ATOM 1581 N N . GLY A 1 193 ? 7.135 -2.935 19.389 1.00 65.25 193 GLY A N 1
ATOM 1582 C CA . GLY A 1 193 ? 6.230 -3.657 20.285 1.00 65.25 193 GLY A CA 1
ATOM 1583 C C . GLY A 1 193 ? 6.503 -3.352 21.757 1.00 65.25 193 GLY A C 1
ATOM 1584 O O . GLY A 1 193 ? 7.655 -3.319 22.179 1.00 65.25 193 GLY A O 1
ATOM 1585 N N . LEU A 1 194 ? 5.444 -3.147 22.546 1.00 55.62 194 LEU A N 1
ATOM 1586 C CA . LEU A 1 194 ? 5.543 -2.786 23.969 1.00 55.62 194 LEU A CA 1
ATOM 1587 C C . LEU A 1 194 ? 5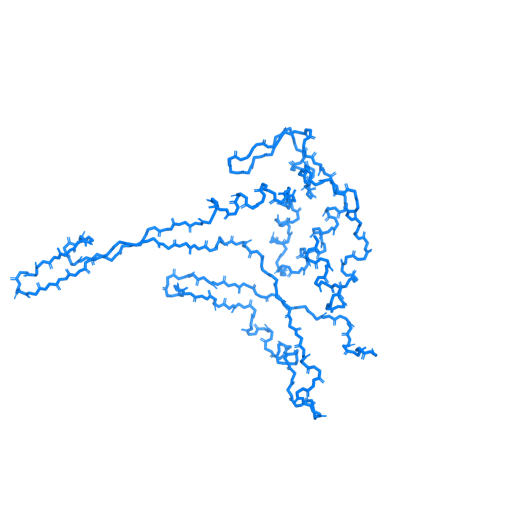.944 -3.958 24.879 1.00 55.62 194 LEU A C 1
ATOM 1589 O O . LEU A 1 194 ? 6.309 -3.740 26.032 1.00 55.62 194 LEU A O 1
ATOM 1593 N N . LYS A 1 195 ? 5.885 -5.203 24.392 1.00 52.94 195 LYS A N 1
ATOM 1594 C CA . LYS A 1 195 ? 6.330 -6.365 25.163 1.00 52.94 195 LYS A CA 1
ATOM 1595 C C . LYS A 1 195 ? 7.790 -6.664 24.862 1.00 52.94 195 LYS A C 1
ATOM 1597 O O . LYS A 1 195 ? 8.114 -7.157 23.783 1.00 52.94 195 LYS A O 1
ATOM 1602 N N . ASP A 1 196 ? 8.650 -6.472 25.860 1.00 49.97 196 ASP A N 1
ATOM 1603 C CA . ASP A 1 196 ? 9.889 -7.240 25.936 1.00 49.97 196 ASP A CA 1
ATOM 1604 C C . ASP A 1 196 ? 9.491 -8.713 25.835 1.00 49.97 196 ASP A C 1
ATOM 1606 O O . ASP A 1 196 ? 8.725 -9.212 26.660 1.00 49.97 196 ASP A O 1
ATOM 1610 N N . GLY A 1 197 ? 9.934 -9.383 24.772 1.00 44.69 197 GLY A N 1
ATOM 1611 C CA . GLY A 1 197 ? 9.562 -10.749 24.410 1.00 44.69 197 GLY A CA 1
ATOM 1612 C C . GLY A 1 197 ? 10.060 -11.817 25.388 1.00 44.69 197 GLY A C 1
ATOM 1613 O O . GLY A 1 197 ? 10.647 -12.810 24.968 1.00 44.69 197 GLY A O 1
ATOM 1614 N N . GLN A 1 198 ? 9.827 -11.652 26.688 1.00 35.84 198 GLN A N 1
ATOM 1615 C CA . GLN A 1 198 ? 9.882 -12.730 27.660 1.00 35.84 198 GLN A CA 1
ATOM 1616 C C . GLN A 1 198 ? 8.602 -13.554 27.519 1.00 35.84 198 GLN A C 1
ATOM 1618 O O . GLN A 1 198 ? 7.627 -13.381 28.250 1.00 35.84 198 GLN A O 1
ATOM 1623 N N . ARG A 1 199 ? 8.597 -14.468 26.546 1.00 36.69 199 ARG A N 1
ATOM 1624 C CA . ARG A 1 199 ? 7.746 -15.652 26.670 1.00 36.69 199 ARG A CA 1
ATOM 1625 C C . ARG A 1 199 ? 8.225 -16.401 27.920 1.00 36.69 199 ARG A C 1
ATOM 1627 O O . ARG A 1 199 ? 9.361 -16.869 27.932 1.00 36.69 199 ARG A O 1
ATOM 1634 N N . LYS A 1 200 ? 7.399 -16.418 28.971 1.00 30.53 200 LYS A N 1
ATOM 1635 C CA . LYS A 1 200 ? 7.491 -17.429 30.032 1.00 30.53 200 LYS A CA 1
ATOM 1636 C C . LYS A 1 200 ? 7.159 -18.798 29.454 1.00 30.53 200 LYS A C 1
ATOM 1638 O O . LYS A 1 200 ? 6.288 -18.840 28.555 1.00 30.53 200 LYS A O 1
#